Protein AF-A0A9D3YHU9-F1 (afdb_monomer_lite)

Foldseek 3Di:
DDDDDDPDDDDPDDDQDPVNVVVVVVVVVVVVVVVVVLVVLVVVLVVLVVLLVVLVVLLVVLVVVLVVLVVVLVVCVVVVVVVSNVVSVVVNVVSVVVSVVSVVSSVVSVVSNQVSCCVNPVDHDDDDDPPPPPPPPPDPVVPPPPPDDDDPDPPDDPPPPDDPPPPPDDDDDDPVVVVVVVVVVVPPD

Structure (mmCIF, N/CA/C/O backbone):
data_AF-A0A9D3YHU9-F1
#
_entry.id   AF-A0A9D3YHU9-F1
#
loop_
_atom_site.group_PDB
_atom_site.id
_atom_site.type_symbol
_atom_site.label_atom_id
_atom_site.label_alt_id
_atom_site.label_comp_id
_atom_site.label_asym_id
_atom_site.label_entity_id
_atom_site.label_seq_id
_atom_site.pdbx_PDB_ins_code
_atom_site.Cartn_x
_atom_site.Cartn_y
_atom_site.Cartn_z
_atom_site.occupancy
_atom_site.B_iso_or_equiv
_atom_site.auth_seq_id
_atom_site.auth_comp_id
_atom_site.auth_asym_id
_atom_site.auth_atom_id
_atom_site.pdbx_PDB_model_num
ATOM 1 N N . MET A 1 1 ? 66.350 -14.947 -61.166 1.00 40.91 1 MET A N 1
ATOM 2 C CA . MET A 1 1 ? 66.054 -13.503 -61.197 1.00 40.91 1 MET A CA 1
ATOM 3 C C . MET A 1 1 ? 64.596 -13.339 -60.828 1.00 40.91 1 MET A C 1
ATOM 5 O O . MET A 1 1 ? 63.737 -13.804 -61.567 1.00 40.91 1 MET A O 1
ATOM 9 N N . ASP A 1 2 ? 64.368 -12.799 -59.635 1.00 48.62 2 ASP A N 1
ATOM 10 C CA . ASP A 1 2 ? 63.065 -12.608 -59.004 1.00 48.62 2 ASP A CA 1
ATOM 11 C C . ASP A 1 2 ? 62.223 -11.556 -59.725 1.00 48.62 2 ASP A C 1
ATOM 13 O O . ASP A 1 2 ? 62.711 -10.484 -60.077 1.00 48.62 2 ASP A O 1
ATOM 17 N N . ILE A 1 3 ? 60.935 -11.851 -59.906 1.00 50.31 3 ILE A N 1
ATOM 18 C CA . ILE A 1 3 ? 59.946 -10.916 -60.449 1.00 50.31 3 ILE A CA 1
ATOM 19 C C . ILE A 1 3 ? 58.940 -10.608 -59.334 1.00 50.31 3 ILE A C 1
ATOM 21 O O . ILE A 1 3 ? 57.802 -11.069 -59.349 1.00 50.31 3 ILE A O 1
ATOM 25 N N . THR A 1 4 ? 59.364 -9.840 -58.330 1.00 64.94 4 THR A N 1
ATOM 26 C CA . THR A 1 4 ? 58.469 -9.267 -57.314 1.00 64.94 4 THR A CA 1
ATOM 27 C C . THR A 1 4 ? 58.397 -7.756 -57.482 1.00 64.94 4 THR A C 1
ATOM 29 O O . THR A 1 4 ? 59.276 -7.039 -57.013 1.00 64.94 4 THR A O 1
ATOM 32 N N . SER A 1 5 ? 57.350 -7.264 -58.144 1.00 57.94 5 SER A N 1
ATOM 33 C CA . SER A 1 5 ? 56.743 -5.944 -57.892 1.00 57.94 5 SER A CA 1
ATOM 34 C C . SER A 1 5 ? 55.692 -5.655 -58.952 1.00 57.94 5 SER A C 1
ATOM 36 O O . SER A 1 5 ? 56.004 -5.198 -60.050 1.00 57.94 5 SER A O 1
ATOM 38 N N . ARG A 1 6 ? 54.421 -5.896 -58.617 1.00 59.66 6 ARG A N 1
ATOM 39 C CA . ARG A 1 6 ? 53.315 -5.189 -59.267 1.00 59.66 6 ARG A CA 1
ATOM 40 C C . ARG A 1 6 ? 52.813 -4.100 -58.314 1.00 59.66 6 ARG A C 1
ATOM 42 O O . ARG A 1 6 ? 52.626 -4.402 -57.135 1.00 59.66 6 ARG A O 1
ATOM 49 N N . PRO A 1 7 ? 52.606 -2.861 -58.795 1.00 63.09 7 PRO A N 1
ATOM 50 C CA . PRO A 1 7 ? 52.169 -1.754 -57.958 1.00 63.09 7 PRO A CA 1
ATOM 51 C C . PRO A 1 7 ? 50.731 -1.979 -57.484 1.00 63.09 7 PRO A C 1
ATOM 53 O O . PRO A 1 7 ? 49.879 -2.447 -58.240 1.00 63.09 7 PRO A O 1
ATOM 56 N N . GLY A 1 8 ? 50.477 -1.653 -56.216 1.00 60.09 8 GLY A N 1
ATOM 57 C CA . GLY A 1 8 ? 49.180 -1.802 -55.572 1.00 60.09 8 GLY A CA 1
ATOM 58 C C . GLY A 1 8 ? 48.099 -0.962 -56.247 1.00 60.09 8 GLY A C 1
ATOM 59 O O . GLY A 1 8 ? 48.152 0.265 -56.234 1.00 60.09 8 GLY A O 1
ATOM 60 N N . TYR A 1 9 ? 47.086 -1.630 -56.794 1.00 63.16 9 TYR A N 1
ATOM 61 C CA . TYR A 1 9 ? 45.843 -0.971 -57.173 1.00 63.16 9 TYR A CA 1
ATOM 62 C C . TYR A 1 9 ? 45.087 -0.556 -55.899 1.00 63.16 9 TYR A C 1
ATOM 64 O O . TYR A 1 9 ? 44.899 -1.395 -55.008 1.00 63.16 9 TYR A O 1
ATOM 72 N N . PRO A 1 10 ? 44.630 0.704 -55.780 1.00 65.88 10 P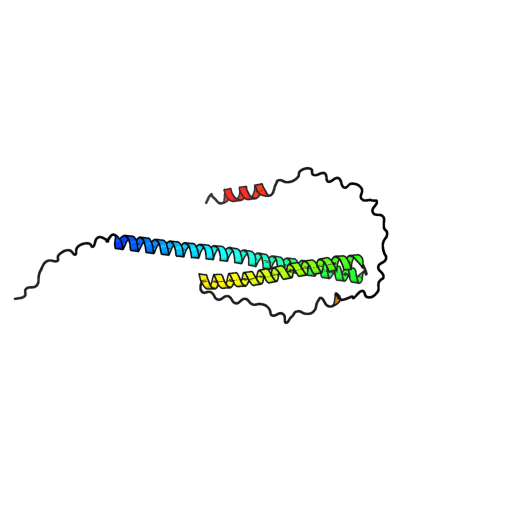RO A N 1
ATOM 73 C CA . PRO A 1 10 ? 43.774 1.107 -54.676 1.00 65.88 10 PRO A CA 1
ATOM 74 C C . PRO A 1 10 ? 42.477 0.296 -54.746 1.00 65.88 10 PRO A C 1
ATOM 76 O O . PRO A 1 10 ? 41.802 0.265 -55.776 1.00 65.88 10 PRO A O 1
ATOM 79 N N . ARG A 1 11 ? 42.132 -0.397 -53.653 1.00 64.75 11 ARG A N 1
ATOM 80 C CA . ARG A 1 11 ? 40.854 -1.113 -53.564 1.00 64.75 11 ARG A CA 1
ATOM 81 C C . ARG A 1 11 ? 39.716 -0.108 -53.796 1.00 64.75 11 ARG A C 1
ATOM 83 O O . ARG A 1 11 ? 39.732 0.949 -53.160 1.00 64.75 11 ARG A O 1
ATOM 90 N N . PRO A 1 12 ? 38.723 -0.410 -54.652 1.00 59.34 12 PRO A N 1
ATOM 91 C CA . PRO A 1 12 ? 37.583 0.476 -54.838 1.00 59.34 12 PRO A CA 1
ATOM 92 C C . PRO A 1 12 ? 36.879 0.673 -53.491 1.00 59.34 12 PRO A C 1
ATOM 94 O O . PRO A 1 12 ? 36.535 -0.301 -52.812 1.00 59.34 12 PRO A O 1
ATOM 97 N N . ARG A 1 13 ? 36.688 1.937 -53.086 1.00 61.62 13 ARG A N 1
ATOM 98 C CA . ARG A 1 13 ? 35.841 2.280 -51.937 1.00 61.62 13 ARG A CA 1
ATOM 99 C C . ARG A 1 13 ? 34.447 1.742 -52.242 1.00 61.62 13 ARG A C 1
ATOM 101 O O . ARG A 1 13 ? 33.781 2.241 -53.143 1.00 61.62 13 ARG A O 1
ATOM 108 N N . ARG A 1 14 ? 34.026 0.699 -51.522 1.00 61.19 14 ARG A N 1
ATOM 109 C CA . ARG A 1 14 ? 32.662 0.173 -51.614 1.00 61.19 14 ARG A CA 1
ATOM 110 C C . ARG A 1 14 ? 31.708 1.286 -51.186 1.00 61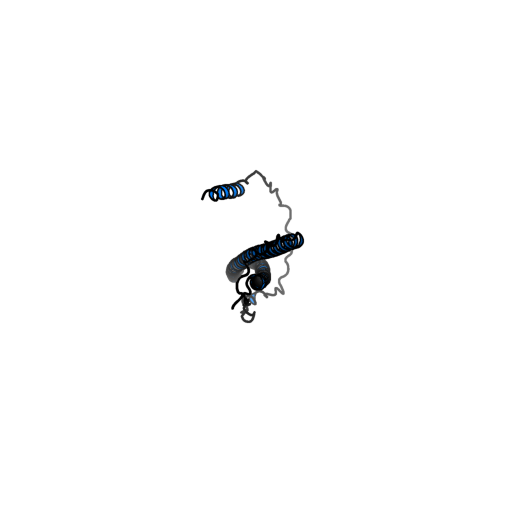.19 14 ARG A C 1
ATOM 112 O O . ARG A 1 14 ? 31.650 1.621 -50.005 1.00 61.19 14 ARG A O 1
ATOM 119 N N . VAL A 1 15 ? 30.999 1.874 -52.143 1.00 61.81 15 VAL A N 1
ATOM 120 C CA . VAL A 1 15 ? 29.847 2.724 -51.847 1.00 61.81 15 VAL A CA 1
ATOM 121 C C . VAL A 1 15 ? 28.755 1.835 -51.237 1.00 61.81 15 VAL A C 1
ATOM 123 O O . VAL A 1 15 ? 28.512 0.745 -51.763 1.00 61.81 15 VAL A O 1
ATOM 126 N N . PRO A 1 16 ? 28.149 2.218 -50.098 1.00 59.19 16 PRO A N 1
ATOM 127 C CA . PRO A 1 16 ? 27.059 1.451 -49.511 1.00 59.19 16 PRO A CA 1
ATOM 128 C C . PRO A 1 16 ? 25.928 1.335 -50.532 1.00 59.19 16 PRO A C 1
ATOM 130 O O . PRO A 1 16 ? 25.469 2.344 -51.059 1.00 59.19 16 PRO A O 1
ATOM 133 N N . THR A 1 17 ? 25.492 0.114 -50.829 1.00 68.31 17 THR A N 1
ATOM 134 C CA . THR A 1 17 ? 24.300 -0.105 -51.653 1.00 68.31 17 THR A CA 1
ATOM 135 C C . THR A 1 17 ? 23.067 0.405 -50.903 1.00 68.31 17 THR A C 1
ATOM 137 O O . THR A 1 17 ? 23.050 0.408 -49.671 1.00 68.31 17 THR A O 1
ATOM 140 N N . GLU A 1 18 ? 22.011 0.804 -51.613 1.00 59.56 18 GLU A N 1
ATOM 141 C CA . GLU A 1 18 ? 20.735 1.232 -51.006 1.00 59.56 18 GLU A CA 1
ATOM 142 C C . GLU A 1 18 ? 20.180 0.180 -50.024 1.00 59.56 18 GLU A C 1
ATOM 144 O O . GLU A 1 18 ? 19.670 0.513 -48.956 1.00 59.56 18 GLU A O 1
ATOM 149 N N . SER A 1 19 ? 20.426 -1.103 -50.314 1.00 65.62 19 SER A N 1
ATOM 150 C CA . SER A 1 19 ? 20.163 -2.240 -49.422 1.00 65.62 19 SER A CA 1
ATOM 151 C C . SER A 1 19 ? 20.901 -2.149 -48.070 1.00 65.62 19 SER A C 1
ATOM 153 O O . SER A 1 19 ? 20.323 -2.446 -47.025 1.00 65.62 19 SER A O 1
ATOM 155 N N . SER A 1 20 ? 22.147 -1.660 -48.045 1.00 73.19 20 SER A N 1
ATOM 156 C CA . SER A 1 20 ? 22.906 -1.423 -46.808 1.00 73.19 20 SER A CA 1
ATOM 157 C C . SER A 1 20 ? 22.394 -0.219 -46.015 1.00 73.19 20 SER A C 1
ATOM 159 O O . SER A 1 20 ? 22.544 -0.209 -44.792 1.00 73.19 20 SER A O 1
ATOM 161 N N . ILE A 1 21 ? 21.832 0.795 -46.678 1.00 76.56 21 ILE A N 1
ATOM 162 C CA . ILE A 1 21 ? 21.248 1.969 -46.015 1.00 76.56 21 ILE A CA 1
ATOM 163 C C . ILE A 1 21 ? 19.924 1.573 -45.352 1.00 76.56 21 ILE A C 1
ATOM 165 O O . ILE A 1 21 ? 19.736 1.853 -44.168 1.00 76.56 21 ILE A O 1
ATOM 169 N N . GLY A 1 22 ? 19.067 0.834 -46.065 1.00 77.69 22 GLY A N 1
ATOM 170 C CA . GLY A 1 22 ? 17.819 0.292 -45.521 1.00 77.69 22 GLY A CA 1
ATOM 171 C C . GLY A 1 22 ? 18.044 -0.593 -44.292 1.00 77.69 22 GLY A C 1
ATOM 172 O O . GLY A 1 22 ? 17.397 -0.394 -43.266 1.00 77.69 22 GLY A O 1
ATOM 173 N N . ALA A 1 23 ? 19.033 -1.492 -44.336 1.00 79.69 23 ALA A N 1
ATOM 174 C CA . ALA A 1 23 ? 19.377 -2.342 -43.194 1.00 79.69 23 ALA A CA 1
ATOM 175 C C . ALA A 1 23 ? 19.805 -1.537 -41.950 1.00 79.69 23 ALA A C 1
ATOM 177 O O . ALA A 1 23 ? 19.405 -1.867 -40.836 1.00 79.69 23 ALA A O 1
ATOM 178 N N . ARG A 1 24 ? 20.572 -0.448 -42.118 1.00 82.38 24 ARG A N 1
ATOM 179 C CA . ARG A 1 24 ? 20.978 0.428 -40.999 1.00 82.38 24 ARG A CA 1
ATOM 180 C C . ARG A 1 24 ? 19.803 1.207 -40.413 1.00 82.38 24 ARG A C 1
ATOM 182 O O . ARG A 1 24 ? 19.741 1.375 -39.198 1.00 82.38 24 ARG A O 1
ATOM 189 N N . LEU A 1 25 ? 18.887 1.679 -41.260 1.00 85.12 25 LEU A N 1
ATOM 190 C CA . LEU A 1 25 ? 17.684 2.385 -40.816 1.00 85.12 25 LEU A CA 1
ATOM 191 C C . LEU A 1 25 ? 16.748 1.459 -40.033 1.00 85.12 25 LEU A C 1
ATOM 193 O O . LEU A 1 25 ? 16.284 1.850 -38.967 1.00 85.12 25 LEU A O 1
ATOM 197 N N . LEU A 1 26 ? 16.549 0.221 -40.497 1.00 83.00 26 LEU A N 1
ATOM 198 C CA . LEU A 1 26 ? 15.766 -0.789 -39.778 1.00 83.00 26 LEU A CA 1
ATOM 199 C C . LEU A 1 26 ? 16.392 -1.141 -38.426 1.00 83.00 26 LEU A C 1
ATOM 201 O O . LEU A 1 26 ? 15.698 -1.144 -37.416 1.00 83.00 26 LEU A O 1
ATOM 205 N N . HIS A 1 27 ? 17.707 -1.365 -38.377 1.00 83.19 27 HIS A N 1
ATOM 206 C CA . HIS A 1 27 ? 18.396 -1.671 -37.121 1.00 83.19 27 HIS A CA 1
ATOM 207 C C . HIS A 1 27 ? 18.297 -0.518 -36.111 1.00 83.19 27 HIS A C 1
ATOM 209 O O . HIS A 1 27 ? 18.138 -0.752 -34.914 1.00 83.19 27 HIS A O 1
ATOM 215 N N . ARG A 1 28 ? 18.360 0.732 -36.591 1.00 88.81 28 ARG A N 1
ATOM 216 C CA . ARG A 1 28 ? 18.164 1.930 -35.765 1.00 88.81 28 ARG A CA 1
ATOM 217 C C . ARG A 1 28 ? 16.719 2.067 -35.288 1.00 88.81 28 ARG A C 1
ATOM 219 O O . ARG A 1 28 ? 16.514 2.438 -34.139 1.00 88.81 28 ARG A O 1
ATOM 226 N N . ALA A 1 29 ? 15.740 1.780 -36.144 1.00 87.38 29 ALA A N 1
ATOM 227 C CA . ALA A 1 29 ? 14.325 1.821 -35.785 1.00 87.38 29 ALA A CA 1
ATOM 228 C C . ALA A 1 29 ? 13.986 0.764 -34.723 1.00 87.38 29 ALA A C 1
ATOM 230 O O . ALA A 1 29 ? 13.374 1.102 -33.718 1.00 87.38 29 ALA A O 1
ATOM 231 N N . LEU A 1 30 ? 14.471 -0.471 -34.888 1.00 87.81 30 LEU A N 1
ATOM 232 C CA . LEU A 1 30 ? 14.309 -1.543 -33.900 1.00 87.81 30 LEU A CA 1
ATOM 233 C C . LEU A 1 30 ? 14.987 -1.205 -32.565 1.00 87.81 30 LEU A C 1
ATOM 235 O O . LEU A 1 30 ? 14.395 -1.399 -31.510 1.00 87.81 30 LEU A O 1
ATOM 239 N N . ALA A 1 31 ? 16.200 -0.644 -32.594 1.00 88.06 31 ALA A N 1
ATOM 240 C CA . ALA A 1 31 ? 16.880 -0.200 -31.376 1.00 88.06 31 ALA A CA 1
ATOM 241 C C . ALA A 1 31 ? 16.132 0.947 -30.673 1.00 88.06 31 ALA A C 1
ATOM 243 O O . ALA A 1 31 ? 16.076 0.992 -29.444 1.00 88.06 31 ALA A O 1
ATOM 244 N N . ALA A 1 32 ? 15.542 1.873 -31.436 1.00 89.50 32 ALA A N 1
ATOM 245 C CA . ALA A 1 32 ? 14.721 2.947 -30.885 1.00 89.50 32 ALA A CA 1
ATOM 246 C C . ALA A 1 32 ? 13.425 2.411 -30.258 1.00 89.50 32 ALA A C 1
ATOM 248 O O . ALA A 1 32 ? 13.033 2.888 -29.198 1.00 89.50 32 ALA A O 1
ATOM 249 N N . ASP A 1 33 ? 12.799 1.408 -30.872 1.00 91.75 33 ASP A N 1
ATOM 250 C CA . ASP A 1 33 ? 11.591 0.758 -30.357 1.00 91.75 33 ASP A CA 1
ATOM 251 C C . ASP A 1 33 ? 11.867 -0.001 -29.048 1.00 91.75 33 ASP A C 1
ATOM 253 O O . ASP A 1 33 ? 11.208 0.223 -28.036 1.00 91.75 33 ASP A O 1
ATOM 257 N N . GLN A 1 34 ? 12.955 -0.777 -29.010 1.00 89.25 34 GLN A N 1
ATOM 258 C CA . GLN A 1 34 ? 13.433 -1.431 -27.786 1.00 89.25 34 GLN A CA 1
ATOM 259 C C . GLN A 1 34 ? 13.756 -0.424 -26.674 1.00 89.25 34 GLN A C 1
ATOM 261 O O . GLN A 1 34 ? 13.471 -0.668 -25.503 1.00 89.25 34 GLN A O 1
ATOM 266 N N . SER A 1 35 ? 14.330 0.728 -27.034 1.00 89.69 35 SER A N 1
ATOM 267 C CA . SER A 1 35 ? 14.623 1.794 -26.071 1.00 89.69 35 SER A CA 1
ATOM 268 C C . SER A 1 35 ? 13.343 2.401 -25.491 1.00 89.69 35 SER A C 1
ATOM 270 O O . SER A 1 35 ? 13.303 2.680 -24.298 1.00 89.69 35 SER A O 1
ATOM 272 N N . ARG A 1 36 ? 12.292 2.578 -26.304 1.00 91.81 36 ARG A N 1
ATOM 273 C CA . ARG A 1 36 ? 10.985 3.081 -25.846 1.00 91.81 36 ARG A CA 1
ATOM 274 C C . ARG A 1 36 ? 10.315 2.108 -24.889 1.00 91.81 36 ARG A C 1
ATOM 276 O O . ARG A 1 36 ? 9.968 2.511 -23.786 1.00 91.81 36 ARG A O 1
ATOM 283 N N . HIS A 1 37 ? 10.251 0.832 -25.263 1.00 92.50 37 HIS A N 1
ATOM 284 C CA . HIS A 1 37 ? 9.696 -0.213 -24.405 1.00 92.50 37 HIS A CA 1
ATOM 285 C C . HIS A 1 37 ? 10.404 -0.262 -23.045 1.00 92.50 37 HIS A C 1
ATOM 287 O O . HIS A 1 37 ? 9.766 -0.319 -21.997 1.00 92.50 37 HIS A O 1
ATOM 293 N N . ARG A 1 38 ? 11.741 -0.173 -23.040 1.00 92.88 38 ARG A N 1
ATOM 294 C CA . ARG A 1 38 ? 12.515 -0.143 -21.794 1.00 92.88 38 ARG A CA 1
ATOM 295 C C . ARG A 1 38 ? 12.188 1.085 -20.936 1.00 92.88 38 ARG A C 1
ATOM 297 O O . ARG A 1 38 ? 12.111 0.953 -19.719 1.00 92.88 38 ARG A O 1
ATOM 304 N N . LEU A 1 39 ? 12.009 2.264 -21.536 1.00 93.75 39 LEU A N 1
ATOM 305 C CA . LEU A 1 39 ? 11.636 3.479 -20.800 1.00 93.75 39 LEU A CA 1
ATOM 306 C C . LEU A 1 39 ? 10.245 3.356 -20.167 1.00 93.75 39 LEU A C 1
ATOM 308 O O . LEU A 1 39 ? 10.094 3.686 -18.995 1.00 93.75 39 LEU A O 1
ATOM 312 N N . GLU A 1 40 ? 9.268 2.819 -20.899 1.00 94.94 40 GLU A N 1
ATOM 313 C CA . GLU A 1 40 ? 7.908 2.580 -20.390 1.00 94.94 40 GLU A CA 1
ATOM 314 C C . GLU A 1 40 ? 7.911 1.618 -19.193 1.00 94.94 40 GLU A C 1
ATOM 316 O O . GLU A 1 40 ? 7.235 1.846 -18.188 1.00 94.94 40 GLU A O 1
ATOM 321 N N . GLN A 1 41 ? 8.724 0.561 -19.252 1.00 94.38 41 GLN A N 1
ATOM 322 C CA . GLN A 1 41 ? 8.893 -0.371 -18.137 1.00 94.38 41 GLN A CA 1
ATOM 323 C C . GLN A 1 41 ? 9.537 0.289 -16.912 1.00 94.38 41 GLN A C 1
ATOM 325 O O . GLN A 1 41 ? 9.120 0.020 -15.785 1.00 94.38 41 GLN A O 1
ATOM 330 N N . VAL A 1 42 ? 10.533 1.159 -17.112 1.00 95.69 42 VAL A N 1
ATOM 331 C CA . VAL A 1 42 ? 11.170 1.909 -16.017 1.00 95.69 42 VAL A CA 1
ATOM 332 C C . VAL A 1 42 ? 10.179 2.880 -15.375 1.00 95.69 42 VAL A C 1
ATOM 334 O O . VAL A 1 42 ? 10.107 2.949 -14.150 1.00 95.69 42 VAL A O 1
ATOM 337 N N . GLU A 1 43 ? 9.379 3.588 -16.171 1.00 96.31 43 GLU A N 1
ATOM 338 C CA . GLU A 1 43 ? 8.327 4.469 -15.658 1.00 96.31 43 GLU A CA 1
ATOM 339 C C . GLU A 1 43 ? 7.304 3.684 -14.825 1.00 96.31 43 GLU A C 1
ATOM 341 O O . GLU A 1 43 ? 6.971 4.072 -13.700 1.00 96.31 43 GLU A O 1
ATOM 346 N N . LYS A 1 44 ? 6.855 2.532 -15.341 1.00 96.50 44 LYS A N 1
ATOM 347 C CA . LYS A 1 44 ? 5.941 1.636 -14.627 1.00 96.50 44 LYS A CA 1
ATOM 348 C C . LYS A 1 44 ? 6.541 1.155 -13.304 1.00 96.50 44 LYS A C 1
ATOM 350 O O . LYS A 1 44 ? 5.835 1.143 -12.295 1.00 96.50 44 LYS A O 1
ATOM 355 N N . LEU A 1 45 ? 7.826 0.798 -13.293 1.00 95.88 45 LEU A N 1
ATOM 356 C CA . LEU A 1 45 ? 8.530 0.373 -12.086 1.00 95.88 45 LEU A CA 1
ATOM 357 C C . LEU A 1 45 ? 8.534 1.479 -11.025 1.00 95.88 45 LEU A C 1
ATOM 359 O O . LEU A 1 45 ? 8.079 1.243 -9.910 1.00 95.88 45 LEU A O 1
ATOM 363 N N . VAL A 1 46 ? 8.972 2.690 -11.381 1.00 97.06 46 VAL A N 1
ATOM 364 C CA . VAL A 1 46 ? 9.040 3.829 -10.447 1.00 97.06 46 VAL A CA 1
ATOM 365 C C . VAL A 1 46 ? 7.660 4.152 -9.871 1.00 97.06 46 VAL A C 1
ATOM 367 O O . VAL A 1 46 ? 7.512 4.385 -8.670 1.00 97.06 46 VAL A O 1
ATOM 370 N N . LYS A 1 47 ? 6.621 4.126 -10.711 1.00 97.06 47 LYS A N 1
ATOM 371 C CA . LYS A 1 47 ? 5.241 4.351 -10.272 1.00 97.06 47 LYS A CA 1
ATOM 372 C C . LYS A 1 47 ? 4.775 3.286 -9.278 1.00 97.06 47 LYS A C 1
ATOM 374 O O . LYS A 1 47 ? 4.182 3.634 -8.257 1.00 97.06 47 LYS A O 1
ATOM 379 N N . ASN A 1 48 ? 5.033 2.011 -9.566 1.00 96.56 48 ASN A N 1
ATOM 380 C CA . ASN A 1 48 ? 4.649 0.908 -8.686 1.00 96.56 48 ASN A CA 1
ATOM 381 C C . ASN A 1 48 ? 5.405 0.955 -7.351 1.00 96.56 48 ASN A C 1
ATOM 383 O O . ASN A 1 48 ? 4.789 0.760 -6.307 1.00 96.56 48 ASN A O 1
ATOM 387 N N . GLU A 1 49 ? 6.697 1.291 -7.361 1.00 95.94 49 GLU A N 1
ATOM 388 C CA . GLU A 1 49 ? 7.492 1.481 -6.141 1.00 95.94 49 GLU A CA 1
ATOM 389 C C . GLU A 1 49 ? 6.927 2.608 -5.269 1.00 95.94 49 GLU A C 1
ATOM 391 O O . GLU A 1 49 ? 6.742 2.428 -4.066 1.00 95.94 49 GLU A O 1
ATOM 396 N N . LEU A 1 50 ? 6.574 3.748 -5.871 1.00 97.62 50 LEU A N 1
ATOM 397 C CA . LEU A 1 50 ? 5.959 4.858 -5.143 1.00 97.62 50 LEU A CA 1
ATOM 398 C C . LEU A 1 50 ? 4.606 4.464 -4.533 1.00 97.62 50 LEU A C 1
ATOM 400 O O . LEU A 1 50 ? 4.312 4.812 -3.390 1.00 97.62 50 LEU A O 1
ATOM 404 N N . MET A 1 51 ? 3.769 3.750 -5.289 1.00 96.62 51 MET A N 1
ATOM 405 C CA . MET A 1 51 ? 2.476 3.267 -4.795 1.00 96.62 51 MET A CA 1
ATOM 406 C C . MET A 1 51 ? 2.635 2.260 -3.655 1.00 96.62 51 MET A C 1
ATOM 408 O O . MET A 1 51 ? 1.872 2.327 -2.694 1.00 96.62 51 MET A O 1
ATOM 412 N N . LEU A 1 52 ? 3.631 1.376 -3.737 1.00 97.19 52 LEU A N 1
ATOM 413 C CA . LEU A 1 52 ? 3.948 0.414 -2.687 1.00 97.19 52 LEU A CA 1
ATOM 414 C C . LEU A 1 52 ? 4.366 1.117 -1.393 1.00 97.19 52 LEU A C 1
ATOM 416 O O . LEU A 1 52 ? 3.813 0.824 -0.337 1.00 97.19 52 LEU A O 1
ATOM 420 N N . VAL A 1 53 ? 5.286 2.084 -1.475 1.00 97.25 53 VAL A N 1
ATOM 421 C CA . VAL A 1 53 ? 5.716 2.868 -0.305 1.00 97.25 53 VAL A CA 1
ATOM 422 C C . VAL A 1 53 ? 4.517 3.545 0.355 1.00 97.25 53 VAL A C 1
ATOM 424 O O . VAL A 1 53 ? 4.313 3.395 1.558 1.00 97.25 53 VAL A O 1
ATOM 427 N N . ARG A 1 54 ? 3.663 4.202 -0.438 1.00 97.38 54 ARG A N 1
ATOM 428 C CA . ARG A 1 54 ? 2.442 4.843 0.070 1.00 97.38 54 ARG A CA 1
ATOM 429 C C . ARG A 1 54 ? 1.492 3.847 0.730 1.00 97.38 54 ARG A C 1
ATOM 431 O O . ARG A 1 54 ? 0.911 4.164 1.760 1.00 97.38 54 ARG A O 1
ATOM 438 N N . ALA A 1 55 ? 1.318 2.657 0.159 1.00 97.38 55 ALA A N 1
ATOM 439 C CA . ALA A 1 55 ? 0.472 1.623 0.748 1.00 97.38 55 ALA A CA 1
ATOM 440 C C . ALA A 1 55 ? 1.004 1.169 2.115 1.00 97.38 55 ALA A C 1
ATOM 442 O O . ALA A 1 55 ? 0.243 1.107 3.079 1.00 97.38 55 ALA A O 1
ATOM 443 N N . CYS A 1 56 ? 2.315 0.944 2.224 1.00 97.44 56 CYS A N 1
ATOM 444 C CA . CYS A 1 56 ? 2.967 0.605 3.487 1.00 97.44 56 CYS A CA 1
ATOM 445 C C . CYS A 1 56 ? 2.812 1.718 4.536 1.00 97.44 56 CYS A C 1
ATOM 447 O O . CYS A 1 56 ? 2.519 1.433 5.697 1.00 97.44 56 CYS A O 1
ATOM 449 N N . GLU A 1 57 ? 2.947 2.986 4.140 1.00 97.88 57 GLU A N 1
ATOM 450 C CA . GLU A 1 57 ? 2.690 4.130 5.025 1.00 97.88 57 GLU A CA 1
ATOM 451 C C . GLU A 1 57 ? 1.243 4.135 5.539 1.00 97.88 57 GLU A C 1
ATOM 453 O O . GLU A 1 57 ? 1.017 4.322 6.735 1.00 97.88 57 GLU A O 1
ATOM 458 N N . GLN A 1 58 ? 0.257 3.870 4.671 1.00 98.06 58 GLN A N 1
ATOM 459 C CA . GLN A 1 58 ? -1.146 3.784 5.089 1.00 98.06 58 GLN A CA 1
ATOM 460 C C . GLN A 1 58 ? -1.381 2.649 6.087 1.00 98.06 58 GLN A C 1
ATOM 462 O O . GLN A 1 58 ? -2.073 2.853 7.082 1.00 98.06 58 GLN A O 1
ATOM 467 N N . VAL A 1 59 ? -0.776 1.478 5.876 1.00 97.06 59 VAL A N 1
ATOM 468 C CA . VAL A 1 59 ? -0.856 0.360 6.828 1.00 97.06 59 VAL A CA 1
ATOM 469 C C . VAL A 1 59 ? -0.350 0.774 8.213 1.00 97.06 59 VAL A C 1
ATOM 471 O O . VAL A 1 59 ? -1.013 0.498 9.214 1.00 97.06 59 VAL A O 1
ATOM 474 N N . ILE A 1 60 ? 0.788 1.473 8.288 1.00 97.31 60 ILE A N 1
ATOM 475 C CA . ILE A 1 60 ? 1.354 1.954 9.559 1.00 97.31 60 ILE A CA 1
ATOM 476 C C . ILE A 1 60 ? 0.379 2.915 10.254 1.00 97.31 60 ILE A C 1
ATOM 478 O O . ILE A 1 60 ? 0.049 2.719 11.424 1.00 97.31 60 ILE A O 1
ATOM 482 N N . LEU A 1 61 ? -0.147 3.902 9.523 1.00 97.88 61 LEU A N 1
ATOM 483 C CA . LEU A 1 61 ? -1.102 4.875 10.065 1.00 97.88 61 LEU A CA 1
ATOM 484 C C . LEU A 1 61 ? -2.392 4.212 10.569 1.00 97.88 61 LEU A C 1
ATOM 486 O O . LEU A 1 61 ? -2.932 4.587 11.614 1.00 97.88 61 LEU A O 1
ATOM 490 N N . LEU A 1 62 ? -2.898 3.217 9.839 1.00 98.06 62 LEU A N 1
ATOM 491 C CA . LEU A 1 62 ? -4.097 2.476 10.223 1.00 98.06 62 LEU A CA 1
ATOM 492 C C . LEU A 1 62 ? -3.846 1.608 11.460 1.00 98.06 62 LEU A C 1
ATOM 494 O O . LEU A 1 62 ? -4.710 1.553 12.333 1.00 98.06 62 LEU A O 1
ATOM 498 N N . ASN A 1 63 ? -2.660 1.010 11.596 1.00 97.25 63 ASN A N 1
ATOM 499 C CA . ASN A 1 63 ? -2.272 0.269 12.798 1.00 97.25 63 ASN A CA 1
ATOM 500 C C . ASN A 1 63 ? -2.234 1.163 14.044 1.00 97.25 63 ASN A C 1
ATOM 502 O O . ASN A 1 63 ? -2.759 0.782 15.092 1.00 97.25 63 ASN A O 1
ATOM 506 N N . ASP A 1 64 ? -1.694 2.377 13.936 1.00 97.88 64 ASP A N 1
ATOM 507 C CA . ASP A 1 64 ? -1.710 3.335 15.047 1.00 97.88 64 ASP A CA 1
ATOM 508 C C . ASP A 1 64 ? -3.137 3.772 15.404 1.00 97.88 64 ASP A C 1
ATOM 510 O O . ASP A 1 64 ? -3.490 3.896 16.583 1.00 97.88 64 ASP A O 1
ATOM 514 N N . LYS A 1 65 ? -4.005 3.925 14.398 1.00 97.88 65 LYS A N 1
ATOM 515 C CA . LYS A 1 65 ? -5.426 4.218 14.610 1.00 97.88 65 LYS A CA 1
ATOM 516 C C . LYS A 1 65 ? -6.161 3.070 15.305 1.00 97.88 65 LYS A C 1
ATOM 518 O O . LYS A 1 65 ? -6.945 3.342 16.214 1.00 97.88 65 LYS A O 1
ATOM 523 N N . ILE A 1 66 ? -5.901 1.819 14.919 1.00 97.69 66 ILE A N 1
ATOM 524 C CA . ILE A 1 66 ? -6.450 0.624 15.581 1.00 97.69 66 ILE A CA 1
ATOM 525 C C . ILE A 1 66 ? -6.019 0.609 17.043 1.00 97.69 66 ILE A C 1
ATOM 527 O O . ILE A 1 66 ? -6.878 0.562 17.917 1.00 97.69 66 ILE A O 1
ATOM 531 N N . ARG A 1 67 ? -4.720 0.766 17.329 1.00 97.62 67 ARG A N 1
ATOM 532 C CA . ARG A 1 67 ? -4.201 0.830 18.707 1.00 97.62 67 ARG A CA 1
ATOM 533 C C . ARG A 1 67 ? -4.919 1.896 19.534 1.00 97.62 67 ARG A C 1
ATOM 535 O O . ARG A 1 67 ? -5.4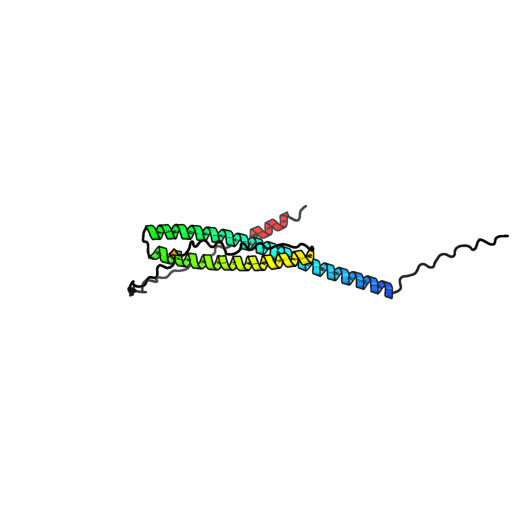00 1.607 20.627 1.00 97.62 67 ARG A O 1
ATOM 542 N N . GLY A 1 68 ? -5.061 3.106 18.991 1.00 97.44 68 GLY A N 1
ATOM 543 C CA . GLY A 1 68 ? -5.761 4.200 19.664 1.00 97.44 68 GLY A CA 1
ATOM 544 C C . GLY A 1 68 ? -7.246 3.916 19.919 1.00 97.44 68 GLY A C 1
ATOM 545 O O . GLY A 1 68 ? -7.764 4.259 20.985 1.00 97.44 68 GLY A O 1
ATOM 546 N N . LEU A 1 69 ? -7.944 3.286 18.970 1.00 97.56 69 LEU A N 1
ATOM 547 C CA . LEU A 1 69 ? -9.339 2.876 19.148 1.00 97.56 69 LEU A CA 1
ATOM 548 C C . LEU A 1 69 ? -9.469 1.746 20.175 1.00 97.56 69 LEU A C 1
ATOM 550 O O . LEU A 1 69 ? -10.352 1.826 21.026 1.00 97.56 69 LEU A O 1
ATOM 554 N N . SER A 1 70 ? -8.572 0.761 20.164 1.00 96.62 70 SER A N 1
ATOM 555 C CA . SER A 1 70 ? -8.548 -0.336 21.136 1.00 96.62 70 SER A CA 1
ATOM 556 C C . SER A 1 70 ? -8.328 0.168 22.561 1.00 96.62 70 SER A C 1
ATOM 558 O O . SER A 1 70 ? -9.054 -0.235 23.468 1.00 96.62 70 SER A O 1
ATOM 560 N N . THR A 1 71 ? -7.419 1.126 22.775 1.00 97.38 71 THR A N 1
ATOM 561 C CA . THR A 1 71 ? -7.248 1.762 24.094 1.00 97.38 71 THR A CA 1
ATOM 562 C C . THR A 1 71 ? -8.526 2.470 24.554 1.00 97.38 71 THR A C 1
ATOM 564 O O . THR A 1 71 ? -8.943 2.319 25.701 1.00 97.38 71 THR A O 1
ATOM 567 N N . ARG A 1 72 ? -9.198 3.215 23.664 1.00 96.88 72 ARG A N 1
ATOM 568 C CA . ARG A 1 72 ? -10.470 3.887 23.997 1.00 96.88 72 ARG A CA 1
ATOM 569 C C . ARG A 1 72 ? -11.595 2.894 24.262 1.00 96.88 72 ARG A C 1
ATOM 571 O O . ARG A 1 72 ? -12.421 3.142 25.133 1.00 96.88 72 ARG A O 1
ATOM 578 N N . TYR A 1 73 ? -11.629 1.783 23.530 1.00 96.62 73 TYR A N 1
ATOM 579 C CA . TYR A 1 73 ? -12.589 0.710 23.757 1.00 96.62 73 TYR A CA 1
ATOM 580 C C . TYR A 1 73 ? -12.418 0.112 25.154 1.00 96.62 73 TYR A C 1
ATOM 582 O O . TYR A 1 73 ? -13.393 -0.008 25.890 1.00 96.62 73 TYR A O 1
ATOM 590 N N . GLN A 1 74 ? -11.179 -0.203 25.543 1.00 94.88 74 GLN A N 1
ATOM 591 C CA . GLN A 1 74 ? -10.866 -0.730 26.872 1.00 94.88 74 GLN A CA 1
ATOM 592 C C . GLN A 1 74 ? -11.280 0.245 27.983 1.00 94.88 74 GLN A C 1
ATOM 594 O O . GLN A 1 74 ? -11.894 -0.180 28.960 1.00 94.88 74 GLN A O 1
ATOM 599 N N . ALA A 1 75 ? -11.036 1.549 27.808 1.00 96.06 75 ALA A N 1
ATOM 600 C CA . ALA A 1 75 ? -11.503 2.576 28.744 1.00 96.06 75 ALA A CA 1
ATOM 601 C C . ALA A 1 75 ? -13.042 2.629 28.828 1.00 96.06 75 ALA A C 1
ATOM 603 O O . ALA A 1 75 ? -13.609 2.538 29.914 1.00 96.06 75 ALA A O 1
ATOM 604 N N . ALA A 1 76 ? -13.736 2.665 27.684 1.00 95.12 76 ALA A N 1
ATOM 605 C CA . ALA A 1 76 ? -15.200 2.653 27.637 1.00 95.12 76 ALA A CA 1
ATOM 606 C C . ALA A 1 76 ? -15.804 1.366 28.231 1.00 95.12 76 ALA A C 1
ATOM 608 O O . ALA A 1 76 ? -16.905 1.391 28.782 1.00 95.12 76 ALA A O 1
ATOM 609 N N . ARG A 1 77 ? -15.093 0.235 28.133 1.00 93.81 77 ARG A N 1
ATOM 610 C CA . ARG A 1 77 ? -15.462 -1.028 28.783 1.00 93.81 77 ARG A CA 1
ATOM 611 C C . ARG A 1 77 ? -15.303 -0.954 30.295 1.00 93.81 77 ARG A C 1
ATOM 613 O O . ARG A 1 77 ? -16.225 -1.373 30.987 1.00 93.81 77 ARG A O 1
ATOM 620 N N . ALA A 1 78 ? -14.196 -0.406 30.790 1.00 95.19 78 ALA A N 1
ATOM 621 C CA . ALA A 1 78 ? -13.967 -0.224 32.222 1.00 95.19 78 ALA A CA 1
ATOM 622 C C . ALA A 1 78 ? -15.017 0.701 32.868 1.00 95.19 78 ALA A C 1
ATOM 624 O O . ALA A 1 78 ? -15.456 0.445 33.985 1.00 95.19 78 ALA A O 1
ATOM 625 N N . GLU A 1 79 ? -15.468 1.727 32.142 1.00 95.06 79 GLU A N 1
ATOM 626 C CA . GLU A 1 79 ? -16.478 2.697 32.597 1.00 95.06 79 GLU A CA 1
ATOM 627 C C . GLU A 1 79 ? -17.931 2.277 32.274 1.00 95.06 79 GLU A C 1
ATOM 629 O O . GLU A 1 79 ? -18.881 2.971 32.626 1.00 95.06 79 GLU A O 1
ATOM 634 N N . ASN A 1 80 ? -18.123 1.115 31.633 1.00 93.12 80 ASN A N 1
ATOM 635 C CA . ASN A 1 80 ? -19.419 0.555 31.224 1.00 93.12 80 ASN A CA 1
ATOM 636 C C . ASN A 1 80 ? -20.269 1.469 30.309 1.00 93.12 80 ASN A C 1
ATOM 638 O O . ASN A 1 80 ? -21.502 1.454 30.333 1.00 93.12 80 ASN A O 1
ATOM 642 N N . PHE A 1 81 ? -19.620 2.249 29.444 1.00 94.19 81 PHE A N 1
ATOM 643 C CA . PHE A 1 81 ? -20.289 3.135 28.491 1.00 94.19 81 PHE A CA 1
ATOM 644 C C . PHE A 1 81 ? -20.745 2.391 27.229 1.00 94.19 81 PHE A C 1
ATOM 646 O O . PHE A 1 81 ? -20.101 2.451 26.177 1.00 94.19 81 PHE A O 1
ATOM 653 N N . LYS A 1 82 ? -21.892 1.703 27.324 1.00 92.50 82 LYS A N 1
ATOM 654 C CA . LYS A 1 82 ? -22.454 0.829 26.273 1.00 92.50 82 LYS A CA 1
ATOM 655 C C . LYS A 1 82 ? -22.459 1.469 24.870 1.00 92.50 82 LYS A C 1
ATOM 657 O O . LYS A 1 82 ? -21.899 0.883 23.941 1.00 92.50 82 LYS A O 1
ATOM 662 N N . SER A 1 83 ? -23.002 2.679 24.718 1.00 92.69 83 SER A N 1
ATOM 663 C CA . SER A 1 83 ? -23.114 3.363 23.416 1.00 92.69 83 SER A CA 1
ATOM 664 C C . SER A 1 83 ? -21.752 3.702 22.797 1.00 92.69 83 SER A C 1
ATOM 666 O O . SER A 1 83 ? -21.557 3.561 21.588 1.00 92.69 83 SER A O 1
ATOM 668 N N . PHE A 1 84 ? -20.774 4.089 23.625 1.00 93.31 84 PHE A N 1
ATOM 669 C CA . PHE A 1 84 ? -19.410 4.364 23.168 1.00 93.31 84 PHE A CA 1
ATOM 670 C C . PHE A 1 84 ? -18.698 3.087 22.720 1.00 93.31 84 PHE A C 1
ATOM 672 O O . PHE A 1 84 ? -18.049 3.102 21.675 1.00 93.31 84 PHE A O 1
ATOM 679 N N . ARG A 1 85 ? -18.864 1.971 23.443 1.00 94.50 85 ARG A N 1
ATOM 680 C CA . ARG A 1 85 ? -18.304 0.668 23.037 1.00 94.50 85 ARG A CA 1
ATOM 681 C C . ARG A 1 85 ? -18.788 0.262 21.650 1.00 94.50 85 ARG A C 1
ATOM 683 O O . ARG A 1 85 ? -17.971 -0.085 20.803 1.00 94.50 85 ARG A O 1
ATOM 690 N N . TYR A 1 86 ? -20.095 0.362 21.406 1.00 95.81 86 TYR A N 1
ATOM 691 C CA . TYR A 1 86 ? -20.683 0.026 20.110 1.00 95.81 86 TYR A CA 1
ATOM 692 C C . TYR A 1 86 ? -20.125 0.903 18.983 1.00 95.81 86 TYR A C 1
ATOM 694 O O . TYR A 1 86 ? -19.684 0.399 17.949 1.00 95.81 86 TYR A O 1
ATOM 702 N N . ASN A 1 87 ? -20.062 2.219 19.203 1.00 95.56 87 ASN A N 1
ATOM 703 C CA . ASN A 1 87 ? -19.518 3.137 18.207 1.00 95.56 87 ASN A CA 1
ATOM 704 C C . ASN A 1 87 ? -18.037 2.853 17.902 1.00 95.56 87 ASN A C 1
ATOM 706 O O . ASN A 1 87 ? -17.629 2.859 16.740 1.00 95.56 87 ASN A O 1
ATOM 710 N N . ILE A 1 88 ? -17.232 2.574 18.933 1.00 96.81 88 ILE A N 1
ATOM 711 C CA . ILE A 1 88 ? -15.811 2.255 18.769 1.00 96.81 88 ILE A CA 1
ATOM 712 C C . ILE A 1 88 ? -15.631 0.915 18.046 1.00 96.81 88 ILE A C 1
ATOM 714 O O . ILE A 1 88 ? -14.796 0.840 17.147 1.00 96.81 88 ILE A O 1
ATOM 718 N N . ARG A 1 89 ? -16.446 -0.100 18.356 1.00 96.06 89 ARG A N 1
ATOM 719 C CA . ARG A 1 89 ? -16.432 -1.401 17.671 1.00 96.06 89 ARG A CA 1
ATOM 720 C C . ARG A 1 89 ? -16.671 -1.257 16.168 1.00 96.06 89 ARG A C 1
ATOM 722 O O . ARG A 1 89 ? -15.915 -1.813 15.379 1.00 96.06 89 ARG A O 1
ATOM 729 N N . ILE A 1 90 ? -17.680 -0.479 15.763 1.00 97.19 90 ILE A N 1
ATOM 730 C CA . ILE A 1 90 ? -17.934 -0.210 14.336 1.00 97.19 90 ILE A CA 1
ATOM 731 C C . ILE A 1 90 ? -16.709 0.443 13.690 1.00 97.19 90 ILE A C 1
ATOM 733 O O . ILE A 1 90 ? -16.285 0.045 12.607 1.00 97.19 90 ILE A O 1
ATOM 737 N N . ARG A 1 91 ? -16.118 1.444 14.353 1.00 97.56 91 ARG A N 1
ATOM 738 C CA . ARG A 1 91 ? -14.933 2.133 13.827 1.00 97.56 91 ARG A CA 1
ATOM 739 C C . ARG A 1 91 ? -13.736 1.197 13.690 1.00 97.56 91 ARG A C 1
ATOM 741 O O . ARG A 1 91 ? -13.013 1.331 12.709 1.00 97.56 91 ARG A O 1
ATOM 748 N N . LEU A 1 92 ? -13.527 0.284 14.637 1.00 97.12 92 LEU A N 1
ATOM 749 C CA . LEU A 1 92 ? -12.463 -0.717 14.563 1.00 97.12 92 LEU A CA 1
ATOM 750 C C . LEU A 1 92 ? -12.645 -1.629 13.355 1.00 97.12 92 LEU A C 1
ATOM 752 O O . LEU A 1 92 ? -11.753 -1.656 12.514 1.00 97.12 92 LEU A O 1
ATOM 756 N N . ALA A 1 93 ? -13.829 -2.224 13.189 1.00 96.75 93 ALA A N 1
ATOM 757 C CA . ALA A 1 93 ? -14.122 -3.097 12.052 1.00 96.75 93 ALA A CA 1
ATOM 758 C C . ALA A 1 93 ? -13.891 -2.400 10.696 1.00 96.75 93 ALA A C 1
ATOM 760 O O . ALA A 1 93 ? -13.320 -2.979 9.773 1.00 96.75 93 ALA A O 1
ATOM 761 N N . ILE A 1 94 ? -14.286 -1.126 10.574 1.00 97.88 94 ILE A N 1
ATOM 762 C CA . ILE A 1 94 ? -14.045 -0.339 9.355 1.00 97.88 94 ILE A CA 1
ATOM 763 C C . ILE A 1 94 ? -12.543 -0.127 9.123 1.00 97.88 94 ILE A C 1
ATOM 765 O O . ILE A 1 94 ? -12.058 -0.319 8.010 1.00 97.88 94 ILE A O 1
ATOM 769 N N . VAL A 1 95 ? -11.796 0.293 10.148 1.00 97.50 95 VAL A N 1
ATOM 770 C CA . VAL A 1 95 ? -10.360 0.587 10.013 1.00 97.50 95 VAL A CA 1
ATOM 771 C C . VAL A 1 95 ? -9.559 -0.687 9.728 1.00 97.50 95 VAL A C 1
ATOM 773 O O . VAL A 1 95 ? -8.660 -0.648 8.892 1.00 97.50 95 VAL A O 1
ATOM 776 N N . GLU A 1 96 ? -9.907 -1.809 10.355 1.00 96.31 96 GLU A N 1
ATOM 777 C CA . GLU A 1 96 ? -9.318 -3.127 10.091 1.00 96.31 96 GLU A CA 1
ATOM 778 C C . GLU A 1 96 ? -9.581 -3.584 8.654 1.00 96.31 96 GLU A C 1
ATOM 780 O O . GLU A 1 96 ? -8.648 -3.991 7.963 1.00 96.31 96 GLU A O 1
ATOM 785 N N . GLY A 1 97 ? -10.812 -3.423 8.158 1.00 97.44 97 GLY A N 1
ATOM 786 C CA . GLY A 1 97 ? -11.144 -3.719 6.764 1.00 97.44 97 GLY A CA 1
ATOM 787 C C . GLY A 1 97 ? -10.319 -2.893 5.771 1.00 97.44 97 GLY A C 1
ATOM 788 O O . GLY A 1 97 ? -9.761 -3.436 4.817 1.00 97.44 97 GLY A O 1
ATOM 789 N N . ILE A 1 98 ? -10.170 -1.586 6.018 1.00 98.06 98 ILE A N 1
ATOM 790 C CA . ILE A 1 98 ? -9.350 -0.703 5.170 1.00 98.06 98 ILE A CA 1
ATOM 791 C C . ILE A 1 98 ? -7.865 -1.088 5.250 1.00 98.06 98 ILE A C 1
ATOM 793 O O . ILE A 1 98 ? -7.179 -1.107 4.229 1.00 98.06 98 ILE A O 1
ATOM 797 N N . ARG A 1 99 ? -7.357 -1.419 6.442 1.00 97.62 99 ARG A N 1
ATOM 798 C CA . ARG A 1 99 ? -5.973 -1.877 6.630 1.00 97.62 99 ARG A CA 1
ATOM 799 C C . ARG A 1 99 ? -5.704 -3.143 5.824 1.00 97.62 99 ARG A C 1
ATOM 801 O O . ARG A 1 99 ? -4.705 -3.199 5.115 1.00 97.62 99 ARG A O 1
ATOM 808 N N . ASN A 1 100 ? -6.603 -4.122 5.892 1.00 96.12 100 ASN A N 1
ATOM 809 C CA . ASN A 1 100 ? -6.475 -5.372 5.146 1.00 96.12 100 ASN A CA 1
ATOM 810 C C . ASN A 1 100 ? -6.487 -5.120 3.631 1.00 96.12 100 ASN A C 1
ATOM 812 O O . ASN A 1 100 ? -5.662 -5.674 2.914 1.00 96.12 100 ASN A O 1
ATOM 816 N N . MET A 1 101 ? -7.327 -4.199 3.147 1.00 97.88 101 MET A N 1
ATOM 817 C CA . MET A 1 101 ? -7.304 -3.780 1.741 1.00 97.88 101 MET A CA 1
ATOM 818 C C . MET A 1 101 ? -5.936 -3.208 1.323 1.00 97.88 101 MET A C 1
ATOM 820 O O . MET A 1 101 ? -5.446 -3.525 0.240 1.00 97.88 101 MET A O 1
ATOM 824 N N . TYR A 1 102 ? -5.298 -2.383 2.162 1.00 97.81 102 TYR A N 1
ATOM 825 C CA . TYR A 1 102 ? -3.957 -1.865 1.868 1.00 97.81 102 TYR A CA 1
ATOM 826 C C . TYR A 1 102 ? -2.861 -2.931 1.954 1.00 97.81 102 TYR A C 1
ATOM 828 O O . TYR A 1 102 ? -1.906 -2.841 1.187 1.00 97.81 102 TYR A O 1
ATOM 836 N N . TYR A 1 103 ? -2.991 -3.933 2.828 1.00 95.81 103 TYR A N 1
ATOM 837 C CA . TYR A 1 103 ? -2.078 -5.081 2.854 1.00 95.81 103 TYR A CA 1
ATOM 838 C C . TYR A 1 103 ? -2.129 -5.871 1.547 1.00 95.81 103 TYR A C 1
ATOM 840 O O . TYR A 1 103 ? -1.086 -6.092 0.937 1.00 95.81 103 TYR A O 1
ATOM 848 N N . GLU A 1 104 ? -3.331 -6.225 1.086 1.00 95.38 104 GLU A N 1
ATOM 849 C CA . GLU A 1 104 ? -3.531 -6.915 -0.193 1.00 95.38 104 GLU A CA 1
ATOM 850 C C . GLU A 1 104 ? -2.972 -6.078 -1.353 1.00 95.38 104 GLU A C 1
ATOM 852 O O . GLU A 1 104 ? -2.175 -6.562 -2.153 1.00 95.38 104 GLU A O 1
ATOM 857 N N . PHE A 1 105 ? -3.283 -4.777 -1.384 1.00 96.50 105 PHE A N 1
ATOM 858 C CA . PHE A 1 105 ? -2.752 -3.870 -2.400 1.00 96.50 105 PHE A CA 1
ATOM 859 C C . PHE A 1 105 ? -1.218 -3.764 -2.367 1.00 96.50 105 PHE A C 1
ATOM 861 O O . PHE A 1 105 ? -0.579 -3.727 -3.418 1.00 96.50 105 PHE A O 1
ATOM 868 N N . ALA A 1 106 ? -0.608 -3.704 -1.180 1.00 96.50 106 ALA A N 1
ATOM 869 C CA . ALA A 1 106 ? 0.843 -3.667 -1.034 1.00 96.50 106 ALA A CA 1
ATOM 870 C C . ALA A 1 106 ? 1.488 -4.983 -1.490 1.00 96.50 106 ALA A C 1
ATOM 872 O O . ALA A 1 106 ? 2.520 -4.941 -2.158 1.00 96.50 106 ALA A O 1
ATOM 873 N N . ARG A 1 107 ? 0.875 -6.134 -1.189 1.00 95.38 107 ARG A N 1
ATOM 874 C CA . ARG A 1 107 ? 1.344 -7.446 -1.654 1.00 95.38 107 ARG A CA 1
ATOM 875 C C . ARG A 1 107 ? 1.355 -7.507 -3.180 1.00 95.38 107 ARG A C 1
ATOM 877 O O . ARG A 1 107 ? 2.414 -7.723 -3.764 1.00 95.38 107 ARG A O 1
ATOM 884 N N . ASP A 1 108 ? 0.226 -7.194 -3.812 1.00 95.69 108 ASP A N 1
ATOM 885 C CA . ASP A 1 108 ? 0.091 -7.223 -5.272 1.00 95.69 108 ASP A CA 1
ATOM 886 C C . ASP A 1 108 ? 1.087 -6.259 -5.951 1.00 95.69 108 ASP A C 1
ATOM 888 O O . ASP A 1 108 ? 1.685 -6.567 -6.983 1.00 95.69 108 ASP A O 1
ATOM 892 N N . ARG A 1 109 ? 1.335 -5.079 -5.358 1.00 95.50 109 ARG A N 1
ATOM 893 C CA . ARG A 1 109 ? 2.334 -4.135 -5.891 1.00 95.50 109 ARG A CA 1
ATOM 894 C C . ARG A 1 109 ? 3.772 -4.552 -5.643 1.00 95.50 109 ARG A C 1
ATOM 896 O O . ARG A 1 109 ? 4.621 -4.241 -6.477 1.00 95.50 109 ARG A O 1
ATOM 903 N N . ALA A 1 110 ? 4.068 -5.235 -4.545 1.00 95.62 110 ALA A N 1
ATOM 904 C CA . ALA A 1 110 ? 5.393 -5.793 -4.312 1.00 95.62 110 ALA A CA 1
ATOM 905 C C . ALA A 1 110 ? 5.729 -6.872 -5.353 1.00 95.62 110 ALA A C 1
ATOM 907 O O . ALA A 1 110 ? 6.855 -6.886 -5.854 1.00 95.62 110 ALA A O 1
ATOM 908 N N . GLU A 1 111 ? 4.752 -7.704 -5.727 1.00 95.25 111 GLU A N 1
ATOM 909 C CA . GLU A 1 111 ? 4.875 -8.692 -6.809 1.00 95.25 111 GLU A CA 1
ATOM 910 C C . GLU A 1 111 ? 5.162 -8.013 -8.153 1.00 95.25 111 GLU A C 1
ATOM 912 O O . GLU A 1 111 ? 6.184 -8.302 -8.778 1.00 95.25 111 GLU A O 1
ATOM 917 N N . ASP A 1 112 ? 4.360 -7.011 -8.533 1.00 95.12 112 ASP A N 1
ATOM 918 C CA . ASP A 1 112 ? 4.587 -6.224 -9.753 1.00 95.12 112 ASP A CA 1
ATOM 919 C C . ASP A 1 112 ? 5.999 -5.596 -9.803 1.00 95.12 112 ASP A C 1
ATOM 921 O O . ASP A 1 112 ? 6.639 -5.541 -10.857 1.00 95.12 112 ASP A O 1
ATOM 925 N N . VAL A 1 113 ? 6.488 -5.066 -8.674 1.00 95.88 113 VAL A N 1
ATOM 926 C CA . VAL A 1 113 ? 7.833 -4.473 -8.570 1.00 95.88 113 VAL A CA 1
ATOM 927 C C . VAL A 1 113 ? 8.914 -5.542 -8.711 1.00 95.88 113 VAL A C 1
ATOM 929 O O . VAL A 1 113 ? 9.912 -5.305 -9.397 1.00 95.88 113 VAL A O 1
ATOM 932 N N . ALA A 1 114 ? 8.742 -6.705 -8.081 1.00 94.75 114 ALA A N 1
ATOM 933 C CA . ALA A 1 114 ? 9.694 -7.806 -8.165 1.00 94.75 114 ALA A CA 1
ATOM 934 C C . ALA A 1 114 ? 9.828 -8.318 -9.608 1.00 94.75 114 ALA A C 1
ATOM 936 O O . ALA A 1 114 ? 10.951 -8.468 -10.099 1.00 94.75 114 ALA A O 1
ATOM 937 N N . ASP A 1 115 ? 8.706 -8.488 -10.309 1.00 93.94 115 ASP A N 1
ATOM 938 C CA . ASP A 1 115 ? 8.681 -8.920 -11.706 1.00 93.94 115 ASP A CA 1
ATOM 939 C C . ASP A 1 115 ? 9.346 -7.899 -12.636 1.00 93.94 115 ASP A C 1
ATOM 941 O O . ASP A 1 115 ? 10.218 -8.256 -13.434 1.00 93.94 115 ASP A O 1
ATOM 945 N N . LEU A 1 116 ? 9.023 -6.609 -12.486 1.00 94.44 116 LEU A N 1
ATOM 946 C CA . LEU A 1 116 ? 9.632 -5.547 -13.293 1.00 94.44 116 LEU A CA 1
ATOM 947 C C . LEU A 1 116 ? 11.137 -5.403 -13.032 1.00 94.44 116 LEU A C 1
ATOM 949 O O . LEU A 1 116 ? 11.904 -5.182 -13.971 1.00 94.44 116 LEU A O 1
ATOM 953 N N . ARG A 1 117 ? 11.593 -5.545 -11.779 1.00 94.06 117 ARG A N 1
ATOM 954 C CA . ARG A 1 117 ? 13.031 -5.507 -11.454 1.00 94.06 117 ARG A CA 1
ATOM 955 C C . ARG A 1 117 ? 13.779 -6.706 -12.025 1.00 94.06 117 ARG A C 1
ATOM 957 O O . ARG A 1 117 ? 14.902 -6.540 -12.510 1.00 94.06 117 ARG A O 1
ATOM 964 N N . LYS A 1 118 ? 13.158 -7.885 -12.017 1.00 93.88 118 LYS A N 1
ATOM 965 C CA . LYS A 1 118 ? 13.707 -9.080 -12.658 1.00 93.88 118 LYS A CA 1
ATOM 966 C C . LYS A 1 118 ? 13.825 -8.887 -14.167 1.00 93.88 118 LYS A C 1
ATOM 968 O O . LYS A 1 118 ? 14.877 -9.162 -14.728 1.00 93.88 118 LYS A O 1
ATOM 973 N N . GLU A 1 119 ? 12.799 -8.353 -14.820 1.00 91.88 119 GLU A N 1
ATOM 974 C CA . GLU A 1 119 ? 12.818 -8.136 -16.269 1.00 91.88 119 GLU A CA 1
ATOM 975 C C . GLU A 1 119 ? 13.828 -7.054 -16.701 1.00 91.88 119 GLU A C 1
ATOM 977 O O . GLU A 1 119 ? 14.558 -7.225 -17.678 1.00 91.88 119 GLU A O 1
ATOM 982 N N . LEU A 1 120 ? 13.910 -5.938 -15.969 1.00 92.19 120 LEU A N 1
ATOM 983 C CA . LEU A 1 120 ? 14.740 -4.790 -16.356 1.00 92.19 120 LEU A CA 1
ATOM 984 C C . LEU A 1 120 ? 16.220 -4.920 -15.991 1.00 92.19 120 LEU A C 1
ATOM 986 O O . LEU A 1 120 ? 17.071 -4.343 -16.692 1.00 92.19 120 LEU A O 1
ATOM 990 N N . TYR A 1 121 ? 16.508 -5.610 -14.883 1.00 92.00 121 TYR A N 1
ATOM 991 C CA . TYR A 1 121 ? 17.820 -5.626 -14.233 1.00 92.00 121 TYR A CA 1
ATOM 992 C C . TYR A 1 121 ? 18.327 -7.028 -13.871 1.00 92.00 121 TYR A C 1
ATOM 994 O O . TYR A 1 121 ? 19.414 -7.122 -13.304 1.00 92.00 121 TYR A O 1
ATOM 1002 N N . ASP A 1 122 ? 17.572 -8.094 -14.163 1.00 89.50 122 ASP A N 1
ATOM 1003 C CA . ASP A 1 122 ? 17.878 -9.480 -13.759 1.00 89.50 122 ASP A CA 1
ATOM 1004 C C . ASP A 1 122 ? 18.064 -9.633 -12.233 1.00 89.50 122 ASP A C 1
ATOM 1006 O O . ASP A 1 122 ? 18.797 -10.484 -11.728 1.00 89.50 122 ASP A O 1
ATOM 1010 N N . GLN A 1 123 ? 17.398 -8.762 -11.466 1.00 86.88 123 GLN A N 1
ATOM 1011 C CA . GLN A 1 123 ? 17.431 -8.768 -10.007 1.00 86.88 123 GLN A CA 1
ATOM 1012 C C . GLN A 1 123 ? 16.310 -9.650 -9.462 1.00 86.88 123 GLN A C 1
ATOM 1014 O O . GLN A 1 123 ? 15.133 -9.384 -9.687 1.00 86.88 123 GLN A O 1
ATOM 1019 N N . THR A 1 124 ? 16.669 -10.677 -8.692 1.00 81.62 124 THR A N 1
ATOM 1020 C CA . THR A 1 124 ? 15.684 -11.494 -7.972 1.00 81.62 124 THR A CA 1
ATOM 1021 C C . THR A 1 124 ? 15.424 -10.879 -6.601 1.00 81.62 124 THR A C 1
ATOM 1023 O O . THR A 1 124 ? 16.295 -10.908 -5.731 1.00 81.62 124 THR A O 1
ATOM 1026 N N . VAL A 1 125 ? 14.231 -10.319 -6.407 1.00 81.75 125 VAL A N 1
ATOM 1027 C CA . VAL A 1 125 ? 13.771 -9.799 -5.113 1.00 81.75 125 VAL A CA 1
ATOM 1028 C C . VAL A 1 125 ? 12.901 -10.864 -4.451 1.00 81.75 125 VAL A C 1
ATOM 1030 O O . VAL A 1 125 ? 11.942 -11.334 -5.055 1.00 81.75 125 VAL A O 1
ATOM 1033 N N . GLN A 1 126 ? 13.239 -11.261 -3.224 1.00 79.25 126 GLN A N 1
ATOM 1034 C CA . GLN A 1 126 ? 12.386 -12.144 -2.427 1.00 79.25 126 GLN A CA 1
ATOM 1035 C C . GLN A 1 126 ? 11.416 -11.294 -1.611 1.00 79.25 126 GLN A C 1
ATOM 1037 O O . GLN A 1 126 ? 11.841 -10.463 -0.808 1.00 79.25 126 GLN A O 1
ATOM 1042 N N . ILE A 1 127 ? 10.120 -11.503 -1.825 1.00 81.62 127 ILE A N 1
ATOM 1043 C CA . ILE A 1 127 ? 9.074 -10.899 -1.006 1.00 81.62 127 ILE A CA 1
ATOM 1044 C C . ILE A 1 127 ? 8.940 -11.771 0.239 1.00 81.62 127 ILE A C 1
ATOM 1046 O O . ILE A 1 127 ? 8.520 -12.922 0.155 1.00 81.62 127 ILE A O 1
ATOM 1050 N N . VAL A 1 128 ? 9.354 -11.242 1.389 1.00 74.75 128 VAL A N 1
ATOM 1051 C CA . VAL A 1 128 ? 9.167 -11.918 2.675 1.00 74.75 128 VAL A CA 1
ATOM 1052 C C . VAL A 1 128 ? 7.767 -11.582 3.164 1.00 74.75 128 VAL A C 1
ATOM 1054 O O . VAL A 1 128 ? 7.541 -10.524 3.747 1.00 74.75 128 VAL A O 1
ATOM 1057 N N . THR A 1 129 ? 6.817 -12.473 2.907 1.00 67.00 129 THR A N 1
ATOM 1058 C CA . THR A 1 129 ? 5.561 -12.493 3.653 1.00 67.00 129 THR A CA 1
ATOM 1059 C C . THR A 1 129 ? 5.875 -13.099 5.013 1.00 67.00 129 THR A C 1
ATOM 1061 O O . THR A 1 129 ? 6.270 -14.264 5.083 1.00 67.00 129 THR A O 1
ATOM 1064 N N . ALA A 1 130 ? 5.772 -12.310 6.084 1.00 61.50 130 ALA A N 1
ATOM 1065 C CA . ALA A 1 130 ? 5.714 -12.888 7.418 1.00 61.50 130 ALA A CA 1
ATOM 1066 C C . ALA A 1 130 ? 4.505 -13.830 7.419 1.00 61.50 130 ALA A C 1
ATOM 1068 O O . ALA A 1 130 ? 3.387 -13.388 7.181 1.00 61.50 130 ALA A O 1
ATOM 1069 N N . SER A 1 131 ? 4.766 -15.127 7.525 1.00 54.91 131 SER A N 1
ATOM 1070 C CA . SER A 1 131 ? 3.745 -16.162 7.613 1.00 54.91 131 SER A CA 1
ATOM 1071 C C . SER A 1 131 ? 2.822 -15.865 8.795 1.00 54.91 131 SER A C 1
ATOM 1073 O O . SER A 1 131 ? 3.317 -15.527 9.869 1.00 54.91 131 SER A O 1
ATOM 1075 N N . ASP A 1 132 ? 1.513 -16.013 8.576 1.00 55.06 132 ASP A N 1
ATOM 1076 C CA . ASP A 1 132 ? 0.394 -15.795 9.513 1.00 55.06 132 ASP A CA 1
ATOM 1077 C C . ASP A 1 132 ? 0.401 -16.730 10.754 1.00 55.06 132 ASP A C 1
ATOM 1079 O O . ASP A 1 132 ? -0.650 -17.067 11.288 1.00 55.06 132 ASP A O 1
ATOM 1083 N N . ASP A 1 133 ? 1.566 -17.194 11.217 1.00 52.16 133 ASP A N 1
ATOM 1084 C CA . ASP A 1 133 ? 1.696 -18.100 12.371 1.00 52.16 133 ASP A CA 1
ATOM 1085 C C . ASP A 1 133 ? 1.818 -17.358 13.719 1.00 52.16 133 ASP A C 1
ATOM 1087 O O . ASP A 1 133 ? 1.776 -18.000 14.766 1.00 52.16 133 ASP A O 1
ATOM 1091 N N . ASP A 1 134 ? 1.902 -16.021 13.709 1.00 50.78 134 ASP A N 1
ATOM 1092 C CA . ASP A 1 134 ? 1.944 -15.171 14.911 1.00 50.78 134 ASP A CA 1
ATOM 1093 C C . ASP A 1 134 ? 0.771 -14.161 14.947 1.00 50.78 134 ASP A C 1
ATOM 1095 O O . ASP A 1 134 ? 0.925 -13.021 15.399 1.00 50.78 134 ASP A O 1
ATOM 1099 N N . GLU A 1 135 ? -0.424 -14.539 14.475 1.00 54.88 135 GLU A N 1
ATOM 1100 C CA . GLU A 1 135 ? -1.647 -13.854 14.921 1.00 54.88 135 GLU A CA 1
ATOM 1101 C C . GLU A 1 135 ? -1.949 -14.281 16.364 1.00 54.88 135 GLU A C 1
ATOM 1103 O O . GLU A 1 135 ? -2.846 -15.078 16.640 1.00 54.88 135 GLU A O 1
ATOM 1108 N N . ASP A 1 136 ? -1.173 -13.743 17.308 1.00 51.53 136 ASP A N 1
ATOM 1109 C CA . ASP A 1 136 ? -1.602 -13.685 18.697 1.00 51.53 136 ASP A CA 1
ATOM 1110 C C . ASP A 1 136 ? -2.950 -12.952 18.728 1.00 51.53 136 ASP A C 1
ATOM 1112 O O . ASP A 1 136 ? -3.072 -11.762 18.426 1.00 51.53 136 ASP A O 1
ATOM 1116 N N . ASP A 1 137 ? -3.969 -13.730 19.061 1.00 52.75 137 ASP A N 1
ATOM 1117 C CA . ASP A 1 137 ? -5.358 -13.380 19.296 1.00 52.75 137 ASP A CA 1
ATOM 1118 C C . ASP A 1 137 ? -5.509 -12.170 20.243 1.00 52.75 137 ASP A C 1
ATOM 1120 O O . ASP A 1 137 ? -5.643 -12.299 21.460 1.00 52.75 137 ASP A O 1
ATOM 1124 N N . VAL A 1 138 ? -5.493 -10.955 19.684 1.00 56.97 138 VAL A N 1
ATOM 1125 C CA . VAL A 1 138 ? -5.813 -9.707 20.409 1.00 56.97 138 VAL A CA 1
ATOM 1126 C C . VAL A 1 138 ? -7.257 -9.250 20.123 1.00 56.97 138 VAL A C 1
ATOM 1128 O O . VAL A 1 138 ? -7.619 -8.108 20.409 1.00 56.97 138 VAL A O 1
ATOM 1131 N N . THR A 1 139 ? -8.130 -10.117 19.586 1.00 55.69 139 THR A N 1
ATOM 1132 C CA . THR A 1 139 ? -9.528 -9.732 19.274 1.00 55.69 139 THR A CA 1
ATOM 1133 C C . THR A 1 139 ? -10.623 -10.703 19.725 1.00 55.69 139 THR A C 1
ATOM 1135 O O . THR A 1 139 ? -11.798 -10.390 19.533 1.00 55.69 139 THR A O 1
ATOM 1138 N N . SER A 1 140 ? -10.300 -11.786 20.441 1.00 50.69 140 SER A N 1
ATOM 1139 C CA . SER A 1 140 ? -11.290 -12.710 21.032 1.00 50.69 140 SER A CA 1
ATOM 1140 C C . SER A 1 140 ? -12.318 -12.059 21.983 1.00 50.69 140 SER A C 1
ATOM 1142 O O . SER A 1 140 ? -13.407 -12.585 22.195 1.00 50.69 140 SER A O 1
ATOM 1144 N N . ASP A 1 141 ? -12.080 -10.837 22.470 1.00 55.16 141 ASP A N 1
ATOM 1145 C CA . ASP A 1 141 ? -13.033 -10.111 23.329 1.00 55.16 141 ASP A CA 1
ATOM 1146 C C . ASP A 1 141 ? -14.160 -9.368 22.566 1.00 55.16 141 ASP A C 1
ATOM 1148 O O . ASP A 1 141 ? -14.943 -8.626 23.171 1.00 55.16 141 ASP A O 1
ATOM 1152 N N . TYR A 1 142 ? -14.255 -9.526 21.237 1.00 55.66 142 TYR A N 1
ATOM 1153 C CA . TYR A 1 142 ? -15.373 -9.000 20.440 1.00 55.66 142 TYR A CA 1
ATOM 1154 C C . TYR A 1 142 ? -16.543 -9.980 20.276 1.00 55.66 142 TYR A C 1
ATOM 1156 O O . TYR A 1 142 ? -17.528 -9.634 19.624 1.00 55.66 142 TYR A O 1
ATOM 1164 N N . GLU A 1 143 ? -16.534 -11.142 20.919 1.00 58.19 143 GLU A N 1
ATOM 1165 C CA . GLU A 1 143 ? -17.719 -12.006 20.997 1.00 58.19 143 GLU A CA 1
ATOM 1166 C C . GLU A 1 143 ? -18.430 -11.894 22.353 1.00 58.19 143 GLU A C 1
ATOM 1168 O O . GLU A 1 143 ? -18.746 -12.885 23.000 1.00 58.19 143 GLU A O 1
ATOM 1173 N N . ASP A 1 144 ? -18.756 -10.668 22.776 1.00 53.50 144 ASP A N 1
ATOM 1174 C CA . ASP A 1 144 ? -19.900 -10.477 23.675 1.00 53.50 144 ASP A CA 1
ATOM 1175 C C . ASP A 1 144 ? -21.169 -10.599 22.826 1.00 53.50 144 ASP A C 1
ATOM 1177 O O . ASP A 1 144 ? -21.712 -9.627 22.291 1.00 53.50 144 ASP A O 1
ATOM 1181 N N . VAL A 1 145 ? -21.557 -11.855 22.603 1.00 54.69 145 VAL A N 1
ATOM 1182 C CA . VAL A 1 145 ? -22.862 -12.246 22.088 1.00 54.69 145 VAL A CA 1
ATOM 1183 C C . VAL A 1 145 ? -23.886 -11.667 23.059 1.00 54.69 145 VAL A C 1
ATOM 1185 O O . VAL A 1 145 ? -24.175 -12.262 24.093 1.00 54.69 145 VAL A O 1
ATOM 1188 N N . THR A 1 146 ? -24.460 -10.510 22.720 1.00 52.19 146 THR A N 1
ATOM 1189 C CA . THR A 1 146 ? -25.678 -9.997 23.356 1.00 52.19 146 THR A CA 1
ATOM 1190 C C . THR A 1 146 ? -26.845 -10.894 22.945 1.00 52.19 146 THR A C 1
ATOM 1192 O O . THR A 1 146 ? -27.717 -10.518 22.162 1.00 52.19 146 THR A O 1
ATOM 1195 N N . SER A 1 147 ? -26.823 -12.131 23.430 1.00 57.94 147 SER A N 1
ATOM 1196 C CA . SER A 1 147 ? -28.022 -12.907 23.652 1.00 57.94 147 SER A CA 1
ATOM 1197 C C . SER A 1 147 ? -28.622 -12.320 24.921 1.00 57.94 147 SER A C 1
ATOM 1199 O O . SER A 1 147 ? -28.060 -12.500 25.996 1.00 57.94 147 SER A O 1
ATOM 1201 N N . ASP A 1 148 ? -29.744 -11.620 24.762 1.00 61.12 148 ASP A N 1
ATOM 1202 C CA . ASP A 1 148 ? -30.609 -11.115 25.835 1.00 61.12 148 ASP A CA 1
ATOM 1203 C C . ASP A 1 148 ? -30.333 -9.681 26.336 1.00 61.12 148 ASP A C 1
ATOM 1205 O O . ASP A 1 148 ? -30.024 -9.457 27.497 1.00 61.12 148 ASP A O 1
ATOM 1209 N N . GLU A 1 149 ? -30.527 -8.669 25.483 1.00 57.97 149 GLU A N 1
ATOM 1210 C CA . GLU A 1 149 ? -31.167 -7.427 25.951 1.00 57.97 149 GLU A CA 1
ATOM 1211 C C . GLU A 1 149 ? -32.199 -6.976 24.909 1.00 57.97 149 GLU A C 1
ATOM 1213 O O . GLU A 1 149 ? -31.877 -6.516 23.814 1.00 57.97 149 GLU A O 1
ATOM 1218 N N . SER A 1 150 ? -33.463 -7.197 25.271 1.00 59.00 150 SER A N 1
ATOM 1219 C CA . SER A 1 150 ? -34.671 -6.566 24.743 1.00 59.00 150 SER A CA 1
ATOM 1220 C C . SER A 1 150 ? -34.400 -5.193 24.119 1.00 59.00 150 SER A C 1
ATOM 1222 O O . SER A 1 150 ? -34.066 -4.238 24.818 1.00 59.00 150 SER A O 1
ATOM 1224 N N . TYR A 1 151 ? -34.599 -5.104 22.804 1.00 59.50 151 TYR A N 1
ATOM 1225 C CA . TYR A 1 151 ? -34.675 -3.857 22.050 1.00 59.50 151 TYR A CA 1
ATOM 1226 C C . TYR A 1 151 ? -35.821 -3.005 22.620 1.00 59.50 151 TYR A C 1
ATOM 1228 O O . TYR A 1 151 ? -36.986 -3.236 22.296 1.00 59.50 151 TYR A O 1
ATOM 1236 N N . GLU A 1 152 ? -35.516 -2.057 23.508 1.00 63.09 152 GLU A N 1
ATOM 1237 C CA . GLU A 1 152 ? -36.475 -1.012 23.860 1.00 63.09 152 GLU A CA 1
ATOM 1238 C C . GLU A 1 152 ? -36.658 -0.111 22.633 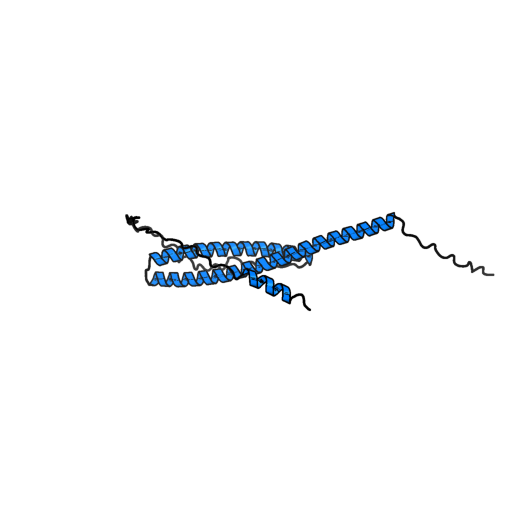1.00 63.09 152 GLU A C 1
ATOM 1240 O O . GLU A 1 152 ? -35.750 0.600 22.202 1.00 63.09 152 GLU A O 1
ATOM 1245 N N . SER A 1 153 ? -37.839 -0.226 22.025 1.00 61.09 153 SER A N 1
ATOM 1246 C CA . SER A 1 153 ? -38.308 0.604 20.921 1.00 61.09 153 SER A CA 1
ATOM 1247 C C . SER A 1 153 ? -38.481 2.033 21.422 1.00 61.09 153 SER A C 1
ATOM 1249 O O . SER A 1 153 ? -39.451 2.326 22.118 1.00 61.09 153 SER A O 1
ATOM 1251 N N . TYR A 1 154 ? -37.547 2.920 21.081 1.00 59.66 154 TYR A N 1
ATOM 1252 C CA . TYR A 1 154 ? -37.762 4.354 21.229 1.00 59.66 154 TYR A CA 1
ATOM 1253 C C . TYR A 1 154 ? -38.738 4.809 20.140 1.00 59.66 154 TYR A C 1
ATOM 1255 O O . TYR A 1 154 ? -38.345 5.069 19.004 1.00 59.66 154 TYR A O 1
ATOM 1263 N N . ASP A 1 155 ? -40.019 4.874 20.499 1.00 62.31 155 ASP A N 1
ATOM 1264 C CA . ASP A 1 155 ? -40.946 5.825 19.894 1.00 62.31 155 ASP A CA 1
ATOM 1265 C C . ASP A 1 155 ? -40.508 7.215 20.374 1.00 62.31 155 ASP A C 1
ATOM 1267 O O . ASP A 1 155 ? -40.937 7.662 21.437 1.00 62.31 155 ASP A O 1
ATOM 1271 N N . ASP A 1 156 ? -39.585 7.858 19.655 1.00 52.62 156 ASP A N 1
ATOM 1272 C CA . ASP A 1 156 ? -39.182 9.233 19.956 1.00 52.62 156 ASP A CA 1
ATOM 1273 C C . ASP A 1 156 ? -39.335 10.116 18.715 1.00 52.62 156 ASP A C 1
ATOM 1275 O O . ASP A 1 156 ? -38.874 9.798 17.614 1.00 52.62 156 ASP A O 1
ATOM 1279 N N . ASP A 1 157 ? -40.089 11.187 18.926 1.00 52.31 157 ASP A N 1
ATOM 1280 C CA . ASP A 1 157 ? -40.706 12.074 17.953 1.00 52.31 157 ASP A CA 1
ATOM 1281 C C . ASP A 1 157 ? -39.688 12.688 16.983 1.00 52.31 157 ASP A C 1
ATOM 1283 O O . ASP A 1 157 ? -38.847 13.515 17.338 1.00 52.31 157 ASP A O 1
ATOM 1287 N N . ALA A 1 158 ? -39.828 12.357 15.699 1.00 55.69 158 ALA A N 1
ATOM 1288 C CA . ALA A 1 158 ? -39.092 12.967 14.593 1.00 55.69 158 ALA A CA 1
ATOM 1289 C C . ALA A 1 158 ? -39.598 14.388 14.244 1.00 55.69 158 ALA A C 1
ATOM 1291 O O . ALA A 1 158 ? -39.695 14.734 13.066 1.00 55.69 158 ALA A O 1
ATOM 1292 N N . SER A 1 159 ? -39.961 15.206 15.237 1.00 54.38 159 SER A N 1
ATOM 1293 C CA . SER A 1 159 ? -40.545 16.537 15.015 1.00 54.38 159 SER A CA 1
ATOM 1294 C C . SER A 1 159 ? -39.582 17.714 15.191 1.00 54.38 159 SER A C 1
ATOM 1296 O O . SER A 1 159 ? -40.026 18.842 15.021 1.00 54.38 159 SER A O 1
ATOM 1298 N N . ASP A 1 160 ? -38.297 17.484 15.485 1.00 55.38 160 ASP A N 1
ATOM 1299 C CA . ASP A 1 160 ? -37.352 18.567 15.832 1.00 55.38 160 ASP A CA 1
ATOM 1300 C C . ASP A 1 160 ? -36.149 18.695 14.875 1.00 55.38 160 ASP A C 1
ATOM 1302 O O . ASP A 1 160 ? -35.057 19.123 15.246 1.00 55.38 160 ASP A O 1
ATOM 1306 N N . LEU A 1 161 ? -36.338 18.326 13.602 1.00 56.97 161 LEU A N 1
ATOM 1307 C CA . LEU A 1 161 ? -35.431 18.728 12.521 1.00 56.97 161 LEU A CA 1
ATOM 1308 C C . LEU A 1 161 ? -35.774 20.160 12.083 1.00 56.97 161 LEU A C 1
ATOM 1310 O O . LEU A 1 161 ? -36.328 20.365 11.004 1.00 56.97 161 LEU A O 1
ATOM 1314 N N . GLU A 1 162 ? -35.471 21.142 12.934 1.00 60.81 162 GLU A N 1
ATOM 1315 C CA . GLU A 1 162 ? -35.449 22.543 12.512 1.00 60.81 162 GLU A CA 1
ATOM 1316 C C . GLU A 1 162 ? -34.252 22.809 11.583 1.00 60.81 162 GLU A C 1
ATOM 1318 O O . GLU A 1 162 ? -33.137 22.319 11.781 1.00 60.81 162 GLU A O 1
ATOM 1323 N N . ASP A 1 163 ? -34.555 23.574 10.535 1.00 55.88 163 ASP A N 1
ATOM 1324 C CA . ASP A 1 163 ? -33.727 24.029 9.423 1.00 55.88 163 ASP A CA 1
ATOM 1325 C C . ASP A 1 163 ? -32.246 24.272 9.759 1.00 55.88 163 ASP A C 1
ATOM 1327 O O . ASP A 1 163 ? -31.859 25.261 10.385 1.00 55.88 163 ASP A O 1
ATOM 1331 N N . PHE A 1 164 ? -31.379 23.403 9.231 1.00 48.50 164 PHE A N 1
ATOM 1332 C CA . PHE A 1 164 ? -29.957 23.703 9.102 1.00 48.50 164 PHE A CA 1
ATOM 1333 C C . PHE A 1 164 ? -29.729 24.441 7.777 1.00 48.50 164 PHE A C 1
ATOM 1335 O O . PHE A 1 164 ? -29.413 23.831 6.751 1.00 48.50 164 PHE A O 1
ATOM 1342 N N . ASP A 1 165 ? -29.919 25.761 7.800 1.00 51.97 165 ASP A N 1
ATOM 1343 C CA . ASP A 1 165 ? -29.531 26.661 6.713 1.00 51.97 165 ASP A CA 1
ATOM 1344 C C . ASP A 1 165 ? -28.011 26.575 6.493 1.00 51.97 165 ASP A C 1
ATOM 1346 O O . ASP A 1 165 ? -27.201 27.178 7.202 1.00 51.97 165 ASP A O 1
ATOM 1350 N N . VAL A 1 166 ? -27.606 25.797 5.487 1.00 57.59 166 VAL A N 1
ATOM 1351 C CA . VAL A 1 166 ? -26.222 25.755 5.006 1.00 57.59 166 VAL A CA 1
ATOM 1352 C C . VAL A 1 166 ? -25.959 27.040 4.222 1.00 57.59 166 VAL A C 1
ATOM 1354 O O . VAL A 1 166 ? -26.136 27.089 3.002 1.00 57.59 166 VAL A O 1
ATOM 1357 N N . ASP A 1 167 ? -25.520 28.082 4.929 1.00 44.78 167 ASP A N 1
ATOM 1358 C CA . ASP A 1 167 ? -24.915 29.268 4.327 1.00 44.78 167 ASP A CA 1
ATOM 1359 C C . ASP A 1 167 ? -23.626 28.854 3.604 1.00 44.78 167 ASP A C 1
ATOM 1361 O O . ASP A 1 167 ? -22.545 28.691 4.174 1.00 44.78 167 ASP A O 1
ATOM 1365 N N . ARG A 1 168 ? -23.776 28.600 2.305 1.00 55.47 168 ARG A N 1
ATOM 1366 C CA . ARG A 1 168 ? -22.706 28.236 1.383 1.00 55.47 168 ARG A CA 1
ATOM 1367 C C . ARG A 1 168 ? -22.041 29.512 0.869 1.00 55.47 168 ARG A C 1
ATOM 1369 O O . ARG A 1 168 ? -22.050 29.774 -0.333 1.00 55.47 168 ARG A O 1
ATOM 1376 N N . SER A 1 169 ? -21.467 30.313 1.762 1.00 49.53 169 SER A N 1
ATOM 1377 C CA . SER A 1 169 ? -20.638 31.457 1.384 1.00 49.53 169 SER A CA 1
ATOM 1378 C C . SER A 1 169 ? -19.151 31.080 1.378 1.00 49.53 169 SER A C 1
ATOM 1380 O O . SER A 1 169 ? -18.476 30.975 2.393 1.00 49.53 169 SER A O 1
ATOM 1382 N N . ALA A 1 170 ? -18.685 30.813 0.155 1.00 54.97 170 ALA A N 1
ATOM 1383 C CA . ALA A 1 170 ? -17.369 31.135 -0.398 1.00 54.97 170 ALA A CA 1
ATOM 1384 C C . ALA A 1 170 ? -16.158 31.155 0.559 1.00 54.97 170 ALA A C 1
ATOM 1386 O O . ALA A 1 170 ? -15.898 32.144 1.241 1.00 54.97 170 ALA A O 1
ATOM 1387 N N . GLY A 1 171 ? -15.326 30.114 0.469 1.00 49.41 171 GLY A N 1
ATOM 1388 C CA . GLY A 1 171 ? -14.033 30.067 1.144 1.00 49.41 171 GLY A CA 1
ATOM 1389 C C . GLY A 1 171 ? -13.091 28.994 0.604 1.00 49.41 171 GLY A C 1
ATOM 1390 O O . GLY A 1 171 ? -12.563 28.219 1.387 1.00 49.41 171 GLY A O 1
ATOM 1391 N N . GLU A 1 172 ? -12.871 28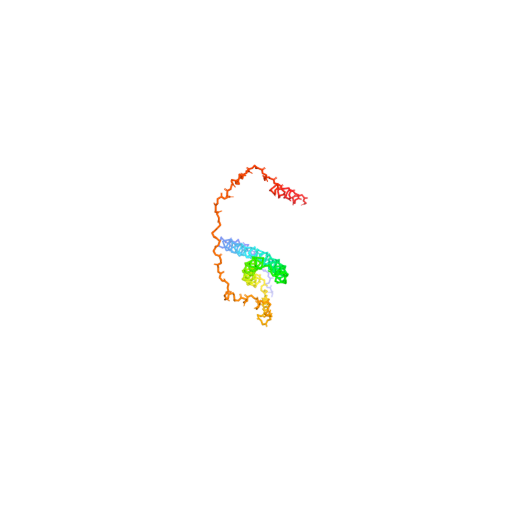.937 -0.711 1.00 56.00 172 GLU A N 1
ATOM 1392 C CA . GLU A 1 172 ? -11.700 28.249 -1.277 1.00 56.00 172 GLU A CA 1
ATOM 1393 C C . GLU A 1 172 ? -11.051 29.171 -2.311 1.00 56.00 172 GLU A C 1
ATOM 1395 O O . GLU A 1 172 ? -11.632 29.435 -3.366 1.00 56.00 172 GLU A O 1
ATOM 1400 N N . PRO A 1 173 ? -9.900 29.768 -1.964 1.00 53.69 173 PRO A N 1
ATOM 1401 C CA . PRO A 1 173 ? -8.732 29.546 -2.814 1.00 53.69 173 PRO A CA 1
ATOM 1402 C C . PRO A 1 173 ? -7.421 29.630 -2.018 1.00 53.69 173 PRO A C 1
ATOM 1404 O O . PRO A 1 173 ? -7.075 30.710 -1.556 1.00 53.69 173 PRO A O 1
ATOM 1407 N N . GLU A 1 174 ? -6.630 28.556 -1.924 1.00 53.94 174 GLU A N 1
ATOM 1408 C CA . GLU A 1 174 ? -5.189 28.768 -1.659 1.00 53.94 174 GLU A CA 1
ATOM 1409 C C . GLU A 1 174 ? -4.246 27.612 -2.002 1.00 53.94 174 GLU A C 1
ATOM 1411 O O . GLU A 1 174 ? -3.050 27.842 -2.137 1.00 53.94 174 GLU A O 1
ATOM 1416 N N . VAL A 1 175 ? -4.735 26.392 -2.239 1.00 54.00 175 VAL A N 1
ATOM 1417 C CA . VAL A 1 175 ? -3.814 25.254 -2.435 1.00 54.00 175 VAL A CA 1
ATOM 1418 C C . VAL A 1 175 ? -3.272 25.154 -3.872 1.00 54.00 175 VAL A C 1
ATOM 1420 O O . VAL A 1 175 ? -2.198 24.606 -4.100 1.00 54.00 175 VAL A O 1
ATOM 1423 N N . GLU A 1 176 ? -3.962 25.734 -4.860 1.00 50.03 176 GLU A N 1
ATOM 1424 C CA . GLU A 1 176 ? -3.570 25.626 -6.278 1.00 50.03 176 GLU A CA 1
ATOM 1425 C C . GLU A 1 176 ? -2.518 26.676 -6.703 1.00 50.03 176 GLU A C 1
ATOM 1427 O O . GLU A 1 176 ? -1.761 26.465 -7.648 1.00 50.03 176 GLU A O 1
ATOM 1432 N N . ALA A 1 177 ? -2.391 27.784 -5.961 1.00 54.22 177 ALA A N 1
ATOM 1433 C CA . ALA A 1 177 ? -1.425 28.849 -6.257 1.00 54.22 177 ALA A CA 1
ATOM 1434 C C . ALA A 1 177 ? 0.005 28.546 -5.764 1.00 54.22 177 ALA A C 1
ATOM 1436 O O . ALA A 1 177 ? 0.960 29.201 -6.196 1.00 54.22 177 ALA A O 1
ATOM 1437 N N . GLU A 1 178 ? 0.172 27.572 -4.865 1.00 55.72 178 GLU A N 1
ATOM 1438 C CA . GLU A 1 178 ? 1.481 27.200 -4.314 1.00 55.72 178 GLU A CA 1
ATOM 1439 C C . GLU A 1 178 ? 2.246 26.209 -5.206 1.00 55.72 178 GLU A C 1
ATOM 1441 O O . GLU A 1 178 ? 3.477 26.229 -5.237 1.00 55.72 178 GLU A O 1
ATOM 1446 N N . LEU A 1 179 ? 1.538 25.404 -6.006 1.00 55.81 179 LEU A N 1
ATOM 1447 C CA . LEU A 1 179 ? 2.161 24.474 -6.953 1.00 55.81 179 LEU A CA 1
ATOM 1448 C C . LEU A 1 179 ? 2.816 25.204 -8.136 1.00 55.81 179 LEU A C 1
ATOM 1450 O O . LEU A 1 179 ? 3.930 24.858 -8.520 1.00 55.81 179 LEU A O 1
ATOM 1454 N N . LEU A 1 180 ? 2.205 26.285 -8.635 1.00 56.44 180 LEU A N 1
ATOM 1455 C CA . LEU A 1 180 ? 2.750 27.056 -9.762 1.00 56.44 180 LEU A CA 1
ATOM 1456 C C . LEU A 1 180 ? 3.992 27.890 -9.397 1.00 56.44 180 LEU A C 1
ATOM 1458 O O . LEU A 1 180 ? 4.852 28.112 -10.244 1.00 56.44 180 LEU A O 1
ATOM 1462 N N . ARG A 1 181 ? 4.156 28.310 -8.133 1.00 58.91 181 ARG A N 1
ATOM 1463 C CA . ARG A 1 181 ? 5.363 29.051 -7.699 1.00 58.91 181 ARG A CA 1
ATOM 1464 C C . ARG A 1 181 ? 6.600 28.177 -7.525 1.00 58.91 181 ARG A C 1
ATOM 1466 O O . ARG A 1 181 ? 7.715 28.703 -7.528 1.00 58.91 181 ARG A O 1
ATOM 1473 N N . ASN A 1 182 ? 6.422 26.873 -7.337 1.00 54.94 182 ASN A N 1
ATOM 1474 C CA . ASN A 1 182 ? 7.540 25.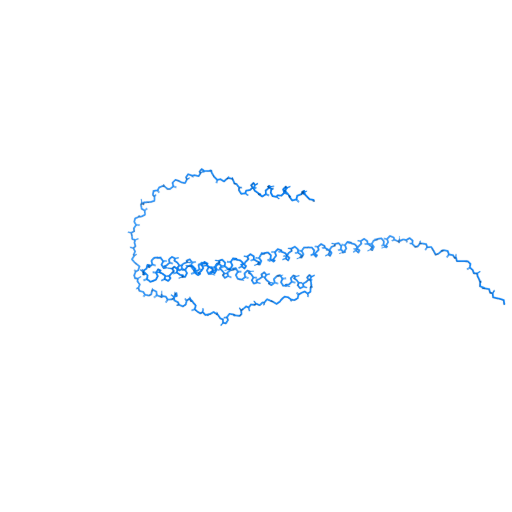956 -7.133 1.00 54.94 182 ASN A CA 1
ATOM 1475 C C . ASN A 1 182 ? 8.122 25.438 -8.456 1.00 54.94 182 ASN A C 1
ATOM 1477 O O . ASN A 1 182 ? 9.285 25.040 -8.483 1.00 54.94 182 ASN A O 1
ATOM 1481 N N . GLU A 1 183 ? 7.372 25.518 -9.558 1.00 57.47 183 GLU A N 1
ATOM 1482 C CA . GLU A 1 183 ? 7.871 25.153 -10.889 1.00 57.47 183 GLU A CA 1
ATOM 1483 C C . GLU A 1 183 ? 8.788 26.233 -11.491 1.00 57.47 183 GLU A C 1
ATOM 1485 O O . GLU A 1 183 ? 9.793 25.895 -12.112 1.00 57.47 183 GLU A O 1
ATOM 1490 N N . GLU A 1 184 ? 8.547 27.521 -11.217 1.00 57.34 184 GLU A N 1
ATOM 1491 C CA . GLU A 1 184 ? 9.379 28.620 -11.746 1.00 57.34 184 GLU A CA 1
ATOM 1492 C C . GLU A 1 184 ? 10.785 28.698 -11.122 1.00 57.34 184 GLU A C 1
ATOM 1494 O O . GLU A 1 184 ? 11.704 29.255 -11.720 1.00 57.34 184 GLU A O 1
ATOM 1499 N N . LYS A 1 185 ? 10.998 28.113 -9.934 1.00 56.44 185 LYS A N 1
ATOM 1500 C CA . LYS A 1 185 ? 12.310 28.132 -9.255 1.00 56.44 185 LYS A CA 1
ATOM 1501 C C . LYS A 1 185 ? 13.252 27.005 -9.676 1.00 56.44 185 LYS A C 1
ATOM 1503 O O . LYS A 1 185 ? 14.429 27.062 -9.336 1.00 56.44 185 LYS A O 1
ATOM 1508 N N . ASN A 1 186 ? 12.766 26.004 -10.410 1.00 50.44 186 ASN A N 1
ATOM 1509 C CA . ASN A 1 186 ? 13.569 24.849 -10.825 1.00 50.44 186 ASN A CA 1
ATOM 1510 C C . ASN A 1 186 ? 14.096 24.944 -12.268 1.00 50.44 186 ASN A C 1
ATOM 1512 O O . ASN A 1 186 ? 14.736 24.010 -12.746 1.00 50.44 186 ASN A O 1
ATOM 1516 N N . THR A 1 187 ? 13.858 26.064 -12.956 1.00 53.41 187 THR A N 1
ATOM 1517 C CA . THR A 1 187 ? 14.343 26.319 -14.325 1.00 53.41 187 THR A CA 1
ATOM 1518 C C . THR A 1 187 ? 15.518 27.299 -14.416 1.00 53.41 187 THR A C 1
ATOM 1520 O O . THR A 1 187 ? 15.999 27.548 -15.517 1.00 53.41 187 THR A O 1
ATOM 1523 N N . GLU A 1 188 ? 16.017 27.827 -13.294 1.00 52.97 188 GLU A N 1
ATOM 1524 C CA . GLU A 1 188 ? 17.241 28.647 -13.247 1.00 52.97 188 GLU A CA 1
ATOM 1525 C C . GLU A 1 188 ? 18.365 27.944 -12.465 1.00 52.97 188 GLU A C 1
ATOM 1527 O O . GLU A 1 188 ? 18.726 28.375 -11.372 1.00 52.97 188 GLU A O 1
ATOM 1532 N N . ILE A 1 189 ? 18.933 26.870 -13.033 1.00 48.72 189 ILE A N 1
ATOM 1533 C CA . ILE A 1 189 ? 20.340 26.458 -12.830 1.00 48.72 189 ILE A CA 1
ATOM 1534 C C . ILE A 1 189 ? 20.896 25.949 -14.162 1.00 48.72 189 ILE A C 1
ATOM 1536 O O . ILE A 1 189 ? 20.251 25.063 -14.766 1.00 48.72 189 ILE A O 1
#

Secondary structure (DSSP, 8-state):
-----PPPPPPP--PPPHHHHHHHHHHHHHHHHHHHHHHHHHHHHHHHHHHHHHHHHHHHHHHHHHHHHHHHHHHHHHTT-HHHHHHHHHHHHHHHHHHHHHHHHHHHHHHHHHHHHHHHH----------GGG---S-GGG---------------TT--------------SSHHHHHHHHGGGS--

Sequence (189 aa):
MDITSRPGYPRPRRVPTESSIGARLLHRALAADQSRHRLEQVEKLVKNELMLVRACEQVILLNDKIRGLSTRYQAARAENFKSFRYNIRIRLAIVEGIRNMYYEFARDRAEDVADLRKELYDQTVQIVTASDDDEDDVTSDYEDVTSDESYESYDDDASDLEDFDVDRSAGEPEVEAELLRNEEKNTEI

pLDDT: mean 77.7, std 19.08, range [40.91, 98.06]

Radius of gyration: 34.73 Å; chains: 1; bounding box: 107×50×94 Å

Organism: Dreissena polymorpha (NCBI:txid45954)